Protein AF-A0A1D3L7M5-F1 (afdb_monomer_lite)

pLDDT: mean 85.19, std 10.5, range [43.12, 97.56]

Radius of gyration: 18.29 Å; chains: 1; bounding box: 44×34×54 Å

Sequence (235 aa):
MDNLCTIFETIDTELVVKPNNPEFDSDKFPTLNNYCPLVNNGTGEKCNNYEEIVISAFITLITLFKSDADEVGALEDNKLAEYGILWLCYKLNQNTENTIDNLNKFYNNHIKGIEKYINGLEGAETFNSCMNVINKKQDLMNMDIKETSKLYEALKFLCKLYTGCNGKNTNYPNCSKDAQDFVNEFKNLNGDCSITGNTSYSQILSNLFNDYDDFKNGCAKKCSKCSDIPTLIYI

InterPro domains:
  IPR006477 Variant antigen yir/bir/cir [PF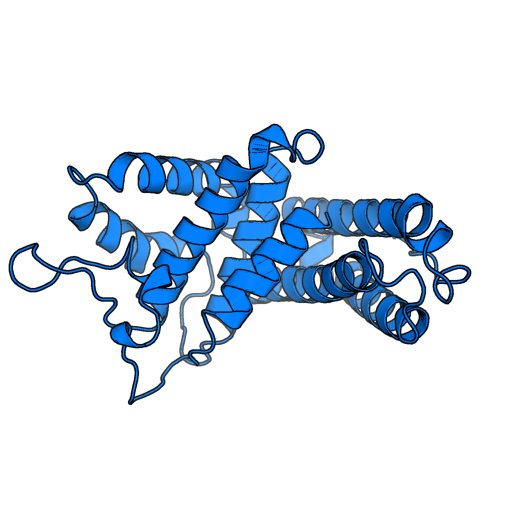06022] (5-233)
  IPR006477 Variant antigen yir/bir/cir [TIGR01590] (29-216)

Structure (mmCIF, N/CA/C/O backbone):
data_AF-A0A1D3L7M5-F1
#
_entry.id   AF-A0A1D3L7M5-F1
#
loop_
_atom_site.group_PDB
_atom_site.id
_atom_site.type_symbol
_atom_site.label_atom_id
_atom_site.label_alt_id
_atom_site.label_comp_id
_atom_site.label_asym_id
_atom_site.label_entity_id
_atom_site.label_seq_id
_atom_site.pdbx_PDB_ins_code
_atom_site.Cartn_x
_atom_site.Cartn_y
_atom_site.Cartn_z
_atom_site.occupancy
_atom_site.B_iso_or_equiv
_atom_site.auth_seq_id
_atom_site.auth_comp_id
_atom_site.auth_asym_id
_atom_site.auth_atom_id
_atom_site.pdbx_PDB_model_num
ATOM 1 N N . MET A 1 1 ? 12.782 5.362 -0.854 1.00 85.12 1 MET A N 1
ATOM 2 C CA . MET A 1 1 ? 11.986 4.217 -1.347 1.00 85.12 1 MET A CA 1
ATOM 3 C C . MET A 1 1 ? 12.311 2.927 -0.603 1.00 85.12 1 MET A C 1
ATOM 5 O O . MET A 1 1 ? 11.378 2.321 -0.107 1.00 85.12 1 MET A O 1
ATOM 9 N N . ASP A 1 2 ? 13.580 2.532 -0.441 1.00 82.75 2 ASP A N 1
ATOM 10 C CA . ASP A 1 2 ? 13.948 1.293 0.278 1.00 82.75 2 ASP A CA 1
ATOM 11 C C . ASP A 1 2 ? 13.347 1.170 1.694 1.00 82.75 2 ASP A C 1
ATOM 13 O O . ASP A 1 2 ? 12.664 0.184 1.987 1.00 82.75 2 ASP A O 1
ATOM 17 N N . ASN A 1 3 ? 13.542 2.179 2.554 1.00 85.25 3 ASN A N 1
ATOM 18 C CA . ASN A 1 3 ? 12.977 2.178 3.911 1.00 85.25 3 ASN A CA 1
ATOM 19 C C . ASN A 1 3 ? 11.443 2.129 3.887 1.00 85.25 3 ASN A C 1
ATOM 21 O O . ASN A 1 3 ? 10.838 1.280 4.534 1.00 85.25 3 ASN A O 1
ATOM 25 N N . LEU A 1 4 ? 10.816 2.972 3.058 1.00 89.69 4 LEU A N 1
ATOM 26 C CA . LEU A 1 4 ? 9.365 2.992 2.845 1.00 89.69 4 LEU A CA 1
ATOM 27 C C . LEU A 1 4 ? 8.815 1.594 2.505 1.00 89.69 4 LEU A C 1
ATOM 29 O O . LEU A 1 4 ? 7.848 1.134 3.108 1.00 89.69 4 LEU A O 1
ATOM 33 N N . CYS A 1 5 ? 9.437 0.910 1.548 1.00 92.38 5 CYS A N 1
ATOM 34 C CA . CYS A 1 5 ? 9.021 -0.423 1.125 1.00 92.38 5 CYS A CA 1
ATOM 35 C C . CYS A 1 5 ? 9.235 -1.475 2.217 1.00 92.38 5 CYS A C 1
ATOM 37 O O . CYS A 1 5 ? 8.387 -2.345 2.400 1.00 92.38 5 CYS A O 1
ATOM 39 N N . THR A 1 6 ? 10.307 -1.346 3.000 1.00 91.19 6 THR A N 1
ATOM 40 C CA . THR A 1 6 ? 10.565 -2.203 4.167 1.00 91.19 6 THR A CA 1
ATOM 41 C C . THR A 1 6 ? 9.491 -2.024 5.245 1.00 91.19 6 THR A C 1
ATOM 43 O O . THR A 1 6 ? 9.037 -3.002 5.842 1.00 91.19 6 THR A O 1
ATOM 46 N N . ILE A 1 7 ? 9.031 -0.790 5.474 1.00 92.62 7 ILE A N 1
ATOM 47 C CA . ILE A 1 7 ? 7.935 -0.496 6.405 1.00 92.62 7 ILE A CA 1
ATOM 48 C C . ILE A 1 7 ? 6.629 -1.154 5.928 1.00 92.62 7 ILE A C 1
ATOM 50 O O . ILE A 1 7 ? 5.955 -1.807 6.726 1.00 92.62 7 ILE A O 1
ATOM 54 N N . PHE A 1 8 ? 6.295 -1.054 4.635 1.00 94.69 8 PHE A N 1
ATOM 55 C CA . PHE A 1 8 ? 5.130 -1.752 4.077 1.00 94.69 8 PHE A CA 1
ATOM 56 C C . PHE A 1 8 ? 5.219 -3.274 4.253 1.00 94.69 8 PHE A C 1
ATOM 58 O O . PHE A 1 8 ? 4.260 -3.880 4.724 1.00 94.69 8 PHE A O 1
ATOM 65 N N . GLU A 1 9 ? 6.360 -3.889 3.922 1.00 92.88 9 GLU A N 1
ATOM 66 C CA . GLU A 1 9 ? 6.577 -5.335 4.096 1.00 92.88 9 GLU A CA 1
ATOM 67 C C . GLU A 1 9 ? 6.443 -5.766 5.564 1.00 92.88 9 GLU A C 1
ATOM 69 O O . GLU A 1 9 ? 5.869 -6.820 5.850 1.00 92.88 9 GLU A O 1
ATOM 74 N N . THR A 1 10 ? 6.926 -4.939 6.495 1.00 92.88 10 THR A N 1
ATOM 75 C CA . THR A 1 10 ? 6.825 -5.185 7.942 1.00 92.88 10 THR A CA 1
ATOM 76 C C . THR A 1 10 ? 5.365 -5.225 8.379 1.00 92.88 10 THR A C 1
ATOM 78 O O . THR A 1 10 ? 4.911 -6.235 8.917 1.00 92.88 10 THR A O 1
ATOM 81 N N . ILE A 1 11 ? 4.599 -4.174 8.071 1.00 94.38 11 ILE A N 1
ATOM 82 C CA . ILE A 1 11 ? 3.179 -4.102 8.434 1.00 94.38 11 ILE A CA 1
ATOM 83 C C . ILE A 1 11 ? 2.368 -5.207 7.744 1.00 94.38 11 ILE A C 1
ATOM 85 O O . ILE A 1 11 ? 1.492 -5.801 8.369 1.00 94.38 11 ILE A O 1
ATOM 89 N N . ASP A 1 12 ? 2.658 -5.536 6.484 1.00 93.69 12 ASP A N 1
ATOM 90 C CA . ASP A 1 12 ? 1.974 -6.621 5.769 1.00 93.69 12 ASP A CA 1
ATOM 91 C C . ASP A 1 12 ? 2.264 -8.007 6.362 1.00 93.69 12 ASP A C 1
ATOM 93 O O . ASP A 1 12 ? 1.386 -8.872 6.343 1.00 93.69 12 ASP A O 1
ATOM 97 N N . THR A 1 13 ? 3.469 -8.217 6.898 1.00 91.94 13 THR A N 1
ATOM 98 C CA . THR A 1 13 ? 3.859 -9.468 7.569 1.00 91.94 13 THR A CA 1
ATOM 99 C C . THR A 1 13 ? 3.214 -9.601 8.945 1.00 91.94 13 THR A C 1
ATOM 101 O O . THR A 1 13 ? 2.916 -10.713 9.377 1.00 91.94 13 THR A O 1
ATOM 104 N N . GLU A 1 14 ? 2.966 -8.486 9.631 1.00 92.00 14 GLU A N 1
ATOM 105 C CA . GLU A 1 14 ? 2.212 -8.481 10.884 1.00 92.00 14 GLU A CA 1
ATOM 106 C C . GLU A 1 14 ? 0.709 -8.668 10.624 1.00 92.00 14 GLU A C 1
ATOM 108 O O . GLU A 1 14 ? 0.070 -9.529 11.228 1.00 92.00 14 GLU A O 1
ATOM 113 N N . LEU A 1 15 ? 0.135 -7.934 9.667 1.00 92.06 15 LEU A N 1
ATOM 114 C CA . LEU A 1 15 ? -1.291 -7.964 9.337 1.00 92.06 15 LEU A CA 1
ATOM 115 C C . LEU A 1 15 ? -1.635 -9.073 8.323 1.00 92.06 15 LEU A C 1
ATOM 117 O O . LEU A 1 15 ? -2.080 -8.804 7.202 1.00 92.06 15 LEU A O 1
ATOM 121 N N . VAL A 1 16 ? -1.481 -10.337 8.729 1.00 89.06 16 VAL A N 1
ATOM 122 C CA . VAL A 1 16 ? -1.834 -11.521 7.905 1.00 89.06 16 VAL A CA 1
ATOM 123 C C . VAL A 1 16 ? -3.315 -11.907 7.964 1.00 89.06 16 VAL A C 1
ATOM 125 O O . VAL A 1 16 ? -3.750 -12.870 7.325 1.00 89.06 16 VAL A O 1
ATOM 128 N N . VAL A 1 17 ? -4.104 -11.180 8.754 1.00 86.50 17 VAL A N 1
ATOM 129 C CA . VAL A 1 17 ? -5.539 -11.415 8.904 1.00 86.50 17 VAL A CA 1
ATOM 130 C C . VAL A 1 17 ? -6.277 -11.192 7.587 1.00 86.50 17 VAL A C 1
ATOM 132 O O . VAL A 1 17 ? -6.061 -10.208 6.883 1.00 86.50 17 VAL A O 1
ATOM 135 N N . LYS A 1 18 ? -7.179 -12.119 7.260 1.00 85.75 18 LYS A N 1
ATOM 136 C CA . LYS A 1 18 ? -8.081 -11.977 6.118 1.00 85.75 18 LYS A CA 1
ATOM 137 C C . LYS A 1 18 ? -9.382 -11.291 6.547 1.00 85.75 18 LYS A C 1
ATOM 139 O O . LYS A 1 18 ? -9.836 -11.529 7.670 1.00 85.75 18 LYS A O 1
ATOM 144 N N . PRO A 1 19 ? -10.006 -10.505 5.659 1.00 85.19 19 PRO A N 1
ATOM 145 C CA . PRO A 1 19 ? -11.364 -10.018 5.863 1.00 85.19 19 PRO A CA 1
ATOM 146 C C . PRO A 1 19 ? -12.358 -11.149 6.132 1.00 85.19 19 PRO A C 1
ATOM 148 O O . PRO A 1 19 ? -12.150 -12.279 5.686 1.00 85.19 19 PRO A O 1
ATOM 151 N N . ASN A 1 20 ? -13.438 -10.829 6.849 1.00 80.94 20 ASN A N 1
ATOM 152 C CA . ASN A 1 20 ? -14.547 -11.739 7.175 1.00 80.94 20 ASN A CA 1
ATOM 153 C C . ASN A 1 20 ? -14.102 -13.061 7.819 1.00 80.94 20 ASN A C 1
ATOM 155 O O . ASN A 1 20 ? -14.785 -14.078 7.716 1.00 80.94 20 ASN A O 1
ATOM 159 N N . ASN A 1 21 ? -12.944 -13.063 8.487 1.00 84.69 21 ASN A N 1
ATOM 160 C CA . ASN A 1 21 ? -12.481 -14.219 9.233 1.00 84.69 21 ASN A CA 1
ATOM 161 C C . ASN A 1 21 ? -13.371 -14.406 10.478 1.00 84.69 21 ASN A C 1
ATOM 163 O O . ASN A 1 21 ? -13.321 -13.561 11.372 1.00 84.69 21 ASN A O 1
ATOM 167 N N . PRO A 1 22 ? -14.149 -15.501 10.586 1.00 82.31 22 PRO A N 1
ATOM 168 C CA . PRO A 1 22 ? -15.003 -15.740 11.750 1.00 82.31 22 PRO A CA 1
ATOM 169 C C . PRO A 1 22 ? -14.198 -15.963 13.041 1.00 82.31 22 PRO A C 1
ATOM 171 O O . PRO A 1 22 ? -14.736 -15.815 14.132 1.00 82.31 22 PRO A O 1
ATOM 174 N N . GLU A 1 23 ? -12.909 -16.291 12.922 1.00 87.00 23 GLU A N 1
ATOM 175 C CA . GLU A 1 23 ? -11.964 -16.455 14.032 1.00 87.00 23 GLU A CA 1
ATOM 176 C C . GLU A 1 23 ? -11.073 -15.216 14.223 1.00 87.00 23 GLU A C 1
ATOM 178 O O . GLU A 1 23 ? -9.917 -15.321 14.665 1.00 87.00 23 GLU A O 1
ATOM 183 N N . PHE A 1 24 ? -11.579 -14.043 13.822 1.00 89.12 24 PHE A N 1
ATOM 184 C CA . PHE A 1 24 ? -10.900 -12.776 14.035 1.00 89.12 24 PHE A CA 1
ATOM 185 C C . PHE A 1 24 ? -10.625 -12.559 15.524 1.00 89.12 24 PHE A C 1
ATOM 187 O O . PHE A 1 24 ? -11.524 -12.610 16.359 1.00 89.12 24 PHE A O 1
ATOM 194 N N . ASP A 1 25 ? -9.359 -12.309 15.837 1.00 89.38 25 ASP A N 1
ATOM 195 C CA . ASP A 1 25 ? -8.909 -12.014 17.186 1.00 89.38 25 ASP A CA 1
ATOM 196 C C . ASP A 1 25 ? -7.688 -11.105 17.104 1.00 89.38 25 ASP A C 1
ATOM 198 O O . ASP A 1 25 ? -6.622 -11.530 16.647 1.00 89.38 25 ASP A O 1
ATOM 202 N N . SER A 1 26 ? -7.851 -9.845 17.507 1.00 90.12 26 SER A N 1
ATOM 203 C CA . SER A 1 26 ? -6.770 -8.865 17.429 1.00 90.12 26 SER A CA 1
ATOM 204 C C . SER A 1 26 ? -5.644 -9.146 18.428 1.00 90.12 26 SER A C 1
ATOM 206 O O . SER A 1 26 ? -4.539 -8.647 18.248 1.00 90.12 26 SER A O 1
ATOM 208 N N . ASP A 1 27 ? -5.855 -9.997 19.438 1.00 88.69 27 ASP A N 1
ATOM 209 C CA . ASP A 1 27 ? -4.803 -10.399 20.387 1.00 88.69 27 ASP A CA 1
ATOM 210 C C . ASP A 1 27 ? -3.677 -11.194 19.697 1.00 88.69 27 ASP A C 1
ATOM 212 O O . ASP A 1 27 ? -2.558 -11.275 20.205 1.00 88.69 27 ASP A O 1
ATOM 216 N N . LYS A 1 28 ? -3.940 -11.729 18.495 1.00 88.69 28 LYS A N 1
ATOM 217 C CA . LYS A 1 28 ? -2.929 -12.342 17.618 1.00 88.69 28 LYS A CA 1
ATOM 218 C C . LYS A 1 28 ? -1.995 -11.311 16.964 1.00 88.69 28 LYS A C 1
ATOM 220 O O . LYS A 1 28 ? -0.984 -11.708 16.391 1.00 88.69 28 LYS A O 1
ATOM 225 N N . PHE A 1 29 ? -2.315 -10.017 17.058 1.00 89.75 29 PHE A N 1
ATOM 226 C CA . PHE A 1 29 ? -1.605 -8.897 16.429 1.00 89.75 29 PHE A CA 1
ATOM 227 C C . PHE A 1 29 ? -1.309 -7.775 17.443 1.00 89.75 29 PHE A C 1
ATOM 229 O O . PHE A 1 29 ? -1.714 -6.632 17.237 1.00 89.75 29 PHE A O 1
ATOM 236 N N . PRO A 1 30 ? -0.613 -8.062 18.559 1.00 88.06 30 PRO A N 1
ATOM 237 C CA . PRO A 1 30 ? -0.489 -7.122 19.674 1.00 88.06 30 PRO A CA 1
ATOM 238 C C . PRO A 1 30 ? 0.191 -5.798 19.290 1.00 88.06 30 PRO A C 1
ATOM 240 O O . PRO A 1 30 ? -0.186 -4.753 19.807 1.00 88.06 30 PRO A O 1
ATOM 243 N N . THR A 1 31 ? 1.141 -5.814 18.349 1.00 87.12 31 THR A N 1
ATOM 244 C CA . THR A 1 31 ? 1.828 -4.612 17.832 1.00 87.12 31 THR A CA 1
ATOM 245 C C . THR A 1 31 ? 0.904 -3.673 17.059 1.00 87.12 31 THR A C 1
ATOM 247 O O . THR A 1 31 ? 1.156 -2.472 16.980 1.00 87.12 31 THR A O 1
ATOM 250 N N . LEU A 1 32 ? -0.186 -4.212 16.514 1.00 90.81 32 LEU A N 1
ATOM 251 C CA . LEU A 1 32 ? -1.186 -3.477 15.756 1.00 90.81 32 LEU A CA 1
ATOM 252 C C . LEU A 1 32 ? -2.401 -3.117 16.615 1.00 90.81 32 LEU A C 1
ATOM 254 O O . LEU A 1 32 ? -3.352 -2.566 16.075 1.00 90.81 32 LEU A O 1
ATOM 258 N N . ASN A 1 33 ? -2.387 -3.374 17.930 1.00 89.06 33 ASN A N 1
ATOM 259 C CA . ASN A 1 33 ? -3.510 -3.030 18.805 1.00 89.06 33 ASN A CA 1
ATOM 260 C C . ASN A 1 33 ? -3.453 -1.608 19.382 1.00 89.06 33 ASN A C 1
ATOM 262 O O . ASN A 1 33 ? -4.481 -1.129 19.845 1.00 89.06 33 ASN A O 1
ATOM 266 N N . ASN A 1 34 ? -2.315 -0.915 19.266 1.00 83.62 34 ASN A N 1
ATOM 267 C CA . ASN A 1 34 ? -2.048 0.395 19.890 1.00 83.62 34 ASN A CA 1
ATOM 268 C C . ASN A 1 34 ? -3.049 1.517 19.547 1.00 83.62 34 ASN A C 1
ATOM 270 O O . ASN A 1 34 ? -3.063 2.565 20.189 1.00 83.62 34 ASN A O 1
ATOM 274 N N . TYR A 1 35 ? -3.839 1.351 18.486 1.00 84.56 35 TYR A N 1
ATOM 275 C CA . TYR A 1 35 ? -4.858 2.314 18.069 1.00 84.56 35 TYR A CA 1
ATOM 276 C C . TYR A 1 35 ? -6.234 1.659 17.882 1.00 84.56 35 TYR A C 1
ATOM 278 O O . TYR A 1 35 ? -7.106 2.206 17.200 1.00 84.56 35 TYR A O 1
ATOM 286 N N . CYS A 1 36 ? -6.441 0.485 18.482 1.00 87.31 36 CYS A N 1
ATOM 287 C CA . CYS A 1 36 ? -7.744 -0.158 18.566 1.00 87.31 36 CYS A CA 1
ATOM 288 C C . CYS A 1 36 ? -8.639 0.512 19.625 1.00 87.31 36 CYS A C 1
ATOM 290 O O . CYS A 1 36 ? -8.146 1.181 20.535 1.00 87.31 36 CYS A O 1
ATOM 292 N N . PRO A 1 37 ? -9.967 0.304 19.566 1.00 81.19 37 PRO A N 1
ATOM 293 C CA . PRO A 1 37 ? -10.865 0.739 20.628 1.00 81.19 37 PRO A CA 1
ATOM 294 C C . PRO A 1 37 ? -10.489 0.171 22.004 1.00 81.19 37 PRO A C 1
ATOM 296 O O . PRO A 1 37 ? -10.044 -0.973 22.138 1.00 81.19 37 PRO A O 1
ATOM 299 N N . LEU A 1 38 ? -10.736 0.968 23.047 1.00 76.38 38 LEU A N 1
ATOM 300 C CA . LEU A 1 38 ? -10.565 0.530 24.428 1.00 76.38 38 LEU A CA 1
ATOM 301 C C . LEU A 1 38 ? -11.637 -0.493 24.826 1.00 76.38 38 LEU A C 1
ATOM 303 O O . LEU A 1 38 ? -12.835 -0.276 24.634 1.00 76.38 38 LEU A O 1
ATOM 307 N N . VAL A 1 39 ? -11.206 -1.562 25.488 1.00 71.94 39 VAL A N 1
ATOM 308 C CA . VAL A 1 39 ? -12.056 -2.573 26.126 1.00 71.94 39 VAL A CA 1
ATOM 309 C C . VAL A 1 39 ? -11.906 -2.544 27.652 1.00 71.94 39 VAL A C 1
ATOM 311 O O . VAL A 1 39 ? -11.013 -1.900 28.207 1.00 71.94 39 VAL A O 1
ATOM 314 N N . ASN A 1 40 ? -12.813 -3.231 28.358 1.00 62.38 40 ASN A N 1
ATOM 315 C CA . ASN A 1 40 ? -12.754 -3.446 29.813 1.00 62.38 40 ASN A CA 1
ATOM 316 C C . ASN A 1 40 ? -12.574 -2.157 30.639 1.00 62.38 40 ASN A C 1
ATOM 318 O O . ASN A 1 40 ? -11.652 -2.050 31.449 1.00 62.38 40 ASN A O 1
ATOM 322 N N . ASN A 1 41 ? -13.449 -1.166 30.436 1.00 63.94 41 ASN A N 1
ATOM 323 C CA . ASN A 1 41 ? -13.408 0.125 31.142 1.00 63.94 41 ASN A CA 1
ATOM 324 C C . ASN A 1 41 ? -12.057 0.868 31.019 1.00 63.94 41 ASN A C 1
ATOM 326 O O . ASN A 1 41 ? -11.663 1.576 31.943 1.00 63.94 41 ASN A O 1
ATOM 330 N N . GLY A 1 42 ? -11.357 0.714 29.887 1.00 64.25 42 GLY A N 1
ATOM 331 C CA . GLY A 1 42 ? -10.145 1.476 29.564 1.00 64.25 42 GLY A CA 1
ATOM 332 C C . GLY A 1 42 ? -8.828 0.820 29.973 1.00 64.25 42 GLY A C 1
ATOM 333 O O . GLY A 1 42 ? -7.834 1.518 30.126 1.00 64.25 42 GLY A O 1
ATOM 334 N N . THR A 1 43 ? -8.812 -0.501 30.176 1.00 63.28 43 THR A N 1
ATOM 335 C CA . THR A 1 43 ? -7.617 -1.238 30.638 1.00 63.28 43 THR A CA 1
ATOM 336 C C . THR A 1 43 ? -6.951 -2.103 29.566 1.00 63.28 43 THR A C 1
ATOM 338 O O . THR A 1 43 ? -5.928 -2.724 29.840 1.00 63.28 43 THR A O 1
ATOM 341 N N . GLY A 1 44 ? -7.491 -2.137 28.346 1.00 72.19 44 GLY A N 1
ATOM 342 C CA . GLY A 1 44 ? -6.856 -2.799 27.206 1.00 72.19 44 GLY A CA 1
ATOM 343 C C . GLY A 1 44 ? -7.362 -2.256 25.876 1.00 72.19 44 GLY A C 1
ATOM 344 O O . GLY A 1 44 ? -8.424 -1.639 25.828 1.00 72.19 44 GLY A O 1
ATOM 345 N N . GLU A 1 45 ? -6.614 -2.510 24.809 1.00 82.75 45 GLU A N 1
ATOM 346 C CA . GLU A 1 45 ? -6.944 -2.112 23.438 1.00 82.75 45 GLU A CA 1
ATOM 347 C C . GLU A 1 45 ? -7.217 -3.369 22.615 1.00 82.75 45 GLU A C 1
ATOM 349 O O . GLU A 1 45 ? -6.397 -4.291 22.584 1.00 82.75 45 GLU A O 1
ATOM 354 N N . LYS A 1 46 ? -8.391 -3.437 21.981 1.00 88.81 46 LYS A N 1
ATOM 355 C CA . LYS A 1 46 ? -8.784 -4.601 21.183 1.00 88.81 46 LYS A CA 1
ATOM 356 C C . LYS A 1 46 ? -9.627 -4.177 19.991 1.00 88.81 46 LYS A C 1
ATOM 358 O O . LYS A 1 46 ? -10.645 -3.505 20.147 1.00 88.81 46 LYS A O 1
ATOM 363 N N . CYS A 1 47 ? -9.203 -4.580 18.800 1.00 89.12 47 CYS A N 1
ATOM 364 C CA . CYS A 1 47 ? -9.988 -4.395 17.591 1.00 89.12 47 CYS A CA 1
ATOM 365 C C . CYS A 1 47 ? -11.042 -5.502 17.518 1.00 89.12 47 CYS A C 1
ATOM 367 O O . CYS A 1 47 ? -10.763 -6.661 17.829 1.00 89.12 47 CYS A O 1
ATOM 369 N N . ASN A 1 48 ? -12.254 -5.145 17.104 1.00 87.06 48 ASN A N 1
ATOM 370 C CA . ASN A 1 48 ? -13.418 -6.034 17.082 1.00 87.06 48 ASN A CA 1
ATOM 371 C C . ASN A 1 48 ? -13.690 -6.624 15.695 1.00 87.06 48 ASN A C 1
ATOM 373 O O . ASN A 1 48 ? -14.393 -7.624 15.574 1.00 87.06 48 ASN A O 1
ATOM 377 N N . ASN A 1 49 ? -13.151 -6.000 14.650 1.00 87.31 49 ASN A N 1
ATOM 378 C CA . ASN A 1 49 ? -13.333 -6.404 13.261 1.00 87.31 49 ASN A CA 1
ATOM 379 C C . ASN A 1 49 ? -12.093 -6.074 12.415 1.00 87.31 49 ASN A C 1
ATOM 381 O O . ASN A 1 49 ? -11.123 -5.470 12.887 1.00 87.31 49 ASN A O 1
ATOM 385 N N . TYR A 1 50 ? -12.144 -6.499 11.152 1.00 90.00 50 TYR A N 1
ATOM 386 C CA . TYR A 1 50 ? -11.081 -6.298 10.174 1.00 90.00 50 TYR A CA 1
ATOM 387 C C . TYR A 1 50 ? -10.808 -4.808 9.913 1.00 90.00 50 TYR A C 1
ATOM 389 O O . TYR A 1 50 ? -9.656 -4.388 9.844 1.00 90.00 50 TYR A O 1
ATOM 397 N N . GLU A 1 51 ? -11.853 -3.992 9.808 1.00 88.56 51 GLU A N 1
ATOM 398 C CA . GLU A 1 51 ? -11.745 -2.564 9.513 1.00 88.56 51 GLU A CA 1
ATOM 399 C C . GLU A 1 51 ? -11.012 -1.808 10.628 1.00 88.56 51 GLU A C 1
ATOM 401 O O . GLU A 1 51 ? -10.150 -0.976 10.347 1.00 88.56 51 GLU A O 1
ATOM 406 N N . GLU A 1 52 ? -11.304 -2.126 11.890 1.00 88.75 52 GLU A N 1
ATOM 407 C CA . GLU A 1 52 ? -10.639 -1.535 13.052 1.00 88.75 52 GLU A CA 1
ATOM 408 C C . GLU A 1 52 ? -9.146 -1.876 13.082 1.00 88.75 52 GLU A C 1
ATOM 410 O O . GLU A 1 52 ? -8.326 -0.973 13.260 1.00 88.75 52 GLU A O 1
ATOM 415 N N . ILE A 1 53 ? -8.766 -3.140 12.846 1.00 91.44 53 ILE A N 1
ATOM 416 C CA . ILE A 1 53 ? -7.343 -3.522 12.852 1.00 91.44 53 ILE A CA 1
ATOM 417 C C . ILE A 1 53 ? -6.592 -2.945 11.649 1.00 91.44 53 ILE A C 1
ATOM 419 O O . ILE A 1 53 ? -5.430 -2.569 11.780 1.00 91.44 53 ILE A O 1
ATOM 423 N N . VAL A 1 54 ? -7.253 -2.796 10.496 1.00 92.44 54 VAL A N 1
ATOM 424 C CA . VAL A 1 54 ? -6.683 -2.118 9.323 1.00 92.44 54 VAL A CA 1
ATOM 425 C C . VAL A 1 54 ? -6.435 -0.639 9.613 1.00 92.44 54 VAL A C 1
ATOM 427 O O . VAL A 1 54 ? -5.380 -0.128 9.243 1.00 92.44 54 VAL A O 1
ATOM 430 N N . ILE A 1 55 ? -7.353 0.054 10.297 1.00 89.50 55 ILE A N 1
ATOM 431 C CA . ILE A 1 55 ? -7.140 1.456 10.695 1.00 89.50 55 ILE A CA 1
ATOM 432 C C . ILE A 1 55 ? -6.007 1.560 11.705 1.00 89.50 55 ILE A C 1
ATOM 434 O O . ILE A 1 55 ? -5.154 2.435 11.568 1.00 89.50 55 ILE A O 1
ATOM 438 N N . SER A 1 56 ? -5.980 0.673 12.696 1.00 89.75 56 SER A N 1
ATOM 439 C CA . SER A 1 56 ? -4.917 0.684 13.690 1.00 89.75 56 SER A CA 1
ATOM 440 C C . SER A 1 56 ? -3.550 0.471 13.033 1.00 89.75 56 SER A C 1
ATOM 442 O O . SER A 1 56 ? -2.633 1.271 13.217 1.00 89.75 56 SER A O 1
ATOM 444 N N . ALA A 1 57 ? -3.451 -0.508 12.131 1.00 93.38 57 ALA A N 1
ATOM 445 C CA . ALA A 1 57 ? -2.261 -0.744 11.323 1.00 93.38 57 ALA A CA 1
ATOM 446 C C . ALA A 1 57 ? -1.909 0.437 10.400 1.00 93.38 57 ALA A C 1
ATOM 448 O O . ALA A 1 57 ? -0.732 0.757 10.248 1.00 93.38 57 ALA A O 1
ATOM 449 N N . PHE A 1 58 ? -2.899 1.131 9.828 1.00 91.94 58 PHE A N 1
ATOM 450 C CA . PHE A 1 58 ? -2.678 2.352 9.049 1.00 91.94 58 PHE A CA 1
ATOM 451 C C . PHE A 1 58 ? -2.067 3.475 9.901 1.00 91.94 58 PHE A C 1
ATOM 453 O O . PHE A 1 58 ? -1.140 4.156 9.464 1.00 91.94 58 PHE A O 1
ATOM 460 N N . ILE A 1 59 ? -2.550 3.676 11.129 1.00 89.06 59 ILE A N 1
ATOM 461 C CA . ILE A 1 59 ? -1.996 4.688 12.038 1.00 89.06 59 ILE A CA 1
ATOM 462 C C . ILE A 1 59 ? -0.563 4.313 12.429 1.00 89.06 59 ILE A C 1
ATOM 464 O O . ILE A 1 59 ? 0.319 5.176 12.387 1.00 89.06 59 ILE A O 1
ATOM 468 N N . THR A 1 60 ? -0.301 3.036 12.717 1.00 91.19 60 THR A N 1
ATOM 469 C CA . THR A 1 60 ? 1.058 2.527 12.952 1.00 91.19 60 THR A CA 1
ATOM 470 C C . THR A 1 60 ? 1.965 2.789 11.748 1.00 91.19 60 THR A C 1
ATOM 472 O O . THR A 1 60 ? 3.051 3.337 11.916 1.00 91.19 60 THR A O 1
ATOM 475 N N . LEU A 1 61 ? 1.502 2.504 10.528 1.00 91.88 61 LEU A N 1
ATOM 476 C CA . LEU A 1 61 ? 2.234 2.759 9.285 1.00 91.88 61 LEU A CA 1
ATOM 477 C C . LEU A 1 61 ? 2.644 4.237 9.147 1.00 91.88 61 LEU A C 1
ATOM 479 O O . LEU A 1 61 ? 3.815 4.541 8.926 1.00 91.88 61 LEU A O 1
ATOM 483 N N . ILE A 1 62 ? 1.699 5.167 9.321 1.00 87.38 62 ILE A N 1
ATOM 484 C CA . ILE A 1 62 ? 1.979 6.611 9.237 1.00 87.38 62 ILE A CA 1
ATOM 485 C C . ILE A 1 62 ? 2.922 7.073 10.356 1.00 87.38 62 ILE A C 1
ATOM 487 O O . ILE A 1 62 ? 3.719 7.991 10.156 1.00 87.38 62 ILE A O 1
ATOM 491 N N . THR A 1 63 ? 2.847 6.446 11.529 1.00 86.00 63 THR A N 1
ATOM 492 C CA . THR A 1 63 ? 3.759 6.722 12.646 1.00 86.00 63 THR A CA 1
ATOM 493 C C . THR A 1 63 ? 5.180 6.308 12.294 1.00 86.00 63 THR A C 1
ATOM 495 O O . THR A 1 63 ? 6.094 7.111 12.454 1.00 86.00 63 THR A O 1
ATOM 498 N N . LEU A 1 64 ? 5.358 5.116 11.718 1.00 87.94 64 LEU A N 1
ATOM 499 C CA . LEU A 1 64 ? 6.659 4.642 11.247 1.00 87.94 64 LEU A CA 1
ATOM 500 C C . LEU A 1 64 ? 7.245 5.569 10.176 1.00 87.94 64 LEU A C 1
ATOM 502 O O . LEU A 1 64 ? 8.415 5.924 10.271 1.00 87.94 64 LEU A O 1
ATOM 506 N N . PHE A 1 65 ? 6.435 6.048 9.223 1.00 84.94 65 PHE A N 1
ATOM 507 C CA . PHE A 1 65 ? 6.893 7.028 8.225 1.00 84.94 65 PHE A CA 1
ATOM 508 C C . PHE A 1 65 ? 7.415 8.325 8.852 1.00 84.94 65 PHE A C 1
ATOM 510 O O . PHE A 1 65 ? 8.367 8.907 8.342 1.00 84.94 65 PHE A O 1
ATOM 517 N N . LYS A 1 66 ? 6.803 8.783 9.949 1.00 78.19 66 LYS A N 1
ATOM 518 C CA . LYS A 1 66 ? 7.213 10.006 10.655 1.00 78.19 66 LYS A CA 1
ATOM 519 C C . LYS A 1 66 ? 8.420 9.791 11.553 1.00 78.19 66 LYS A C 1
ATOM 521 O O . LYS A 1 66 ? 9.263 10.673 11.639 1.00 78.19 66 LYS A O 1
ATOM 526 N N . SER A 1 67 ? 8.509 8.649 12.227 1.00 76.94 67 SER A N 1
ATOM 527 C CA . SER A 1 67 ? 9.679 8.302 13.039 1.00 76.94 67 SER A CA 1
ATOM 528 C C . SER A 1 67 ? 10.927 8.098 12.184 1.00 76.94 67 SER A C 1
ATOM 530 O O . SER A 1 67 ? 12.028 8.362 12.651 1.00 76.94 67 SE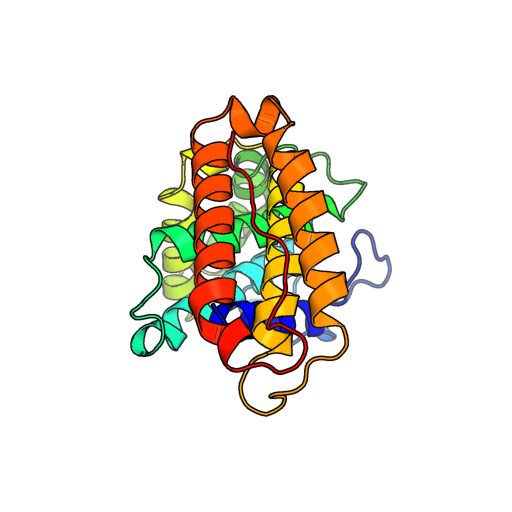R A O 1
ATOM 532 N N . ASP A 1 68 ? 10.750 7.682 10.932 1.00 70.38 68 ASP A N 1
ATOM 533 C CA . ASP A 1 68 ? 11.822 7.556 9.946 1.00 70.38 68 ASP A CA 1
ATOM 534 C C . ASP A 1 68 ? 12.132 8.896 9.237 1.00 70.38 68 ASP A C 1
ATOM 536 O O . ASP A 1 68 ? 13.034 8.968 8.411 1.00 70.38 68 ASP A O 1
ATOM 540 N N . ALA A 1 69 ? 11.430 9.996 9.558 1.00 61.16 69 ALA A N 1
ATOM 541 C CA . ALA A 1 69 ? 11.546 11.279 8.850 1.00 61.16 69 ALA A CA 1
ATOM 542 C C . ALA A 1 69 ? 12.939 11.937 8.906 1.00 61.16 69 ALA A C 1
ATOM 544 O O . ALA A 1 69 ? 13.252 12.748 8.034 1.00 61.16 69 ALA A O 1
ATOM 545 N N . ASP A 1 70 ? 13.795 11.544 9.855 1.00 52.53 70 ASP A N 1
ATOM 546 C CA . ASP A 1 70 ? 15.202 11.967 9.897 1.00 52.53 70 ASP A CA 1
ATOM 547 C C . ASP A 1 70 ? 16.070 11.277 8.806 1.00 52.53 70 ASP A C 1
ATOM 549 O O . ASP A 1 70 ? 17.088 11.837 8.395 1.00 52.53 70 ASP A O 1
ATOM 553 N N . GLU A 1 71 ? 15.655 10.116 8.266 1.00 49.72 71 GLU A N 1
ATOM 554 C CA . GLU A 1 71 ? 16.238 9.435 7.084 1.00 49.72 71 GLU A CA 1
ATOM 555 C C . GLU A 1 71 ? 15.381 9.596 5.806 1.00 49.72 71 GLU A C 1
ATOM 557 O O . GLU A 1 71 ? 15.908 9.574 4.689 1.00 49.72 71 GLU A O 1
ATOM 562 N N . VAL A 1 72 ? 14.071 9.850 5.935 1.00 46.75 72 VAL A N 1
ATOM 563 C CA . VAL A 1 72 ? 13.114 10.108 4.836 1.00 46.75 72 VAL A CA 1
ATOM 564 C C . VAL A 1 72 ? 13.217 11.553 4.309 1.00 46.75 72 VAL A C 1
ATOM 566 O O . VAL A 1 72 ? 12.321 12.060 3.641 1.00 46.75 72 VAL A O 1
ATOM 569 N N . GLY A 1 73 ? 14.368 12.208 4.480 1.00 43.12 73 GLY A N 1
ATOM 570 C CA . GLY A 1 73 ? 14.691 13.528 3.916 1.00 43.12 73 GLY A CA 1
ATOM 571 C C . GLY A 1 73 ? 14.688 13.624 2.376 1.00 43.12 73 GLY A C 1
ATOM 572 O O . GLY A 1 73 ? 15.196 14.600 1.830 1.00 43.12 73 GLY A O 1
ATOM 573 N N . ALA A 1 74 ? 14.139 12.632 1.665 1.00 44.78 74 ALA A N 1
ATOM 574 C CA . ALA A 1 74 ? 14.050 12.558 0.205 1.00 44.78 74 ALA A CA 1
ATOM 575 C C . ALA A 1 74 ? 12.624 12.336 -0.351 1.00 44.78 74 ALA A C 1
ATOM 577 O O . ALA A 1 74 ? 12.431 12.477 -1.556 1.00 44.78 74 ALA A O 1
ATOM 578 N N . LEU A 1 75 ? 11.622 11.995 0.473 1.00 54.38 75 LEU A N 1
ATOM 579 C CA . LEU A 1 75 ? 10.222 11.865 0.039 1.00 54.38 75 LEU A CA 1
ATOM 580 C C . LEU A 1 75 ? 9.395 12.971 0.692 1.00 54.38 75 LEU A C 1
ATOM 582 O O . LEU A 1 75 ? 9.334 13.053 1.912 1.00 54.38 75 LEU A O 1
ATOM 586 N N . GLU A 1 76 ? 8.750 13.816 -0.114 1.00 62.81 76 GLU A N 1
ATOM 587 C CA . GLU A 1 76 ? 7.849 14.845 0.410 1.00 62.81 76 GLU A CA 1
ATOM 588 C C . GLU A 1 76 ? 6.729 14.199 1.245 1.00 62.81 76 GLU A C 1
ATOM 590 O O . GLU A 1 76 ? 6.157 13.188 0.824 1.00 62.81 76 GLU A O 1
ATOM 595 N N . ASP A 1 77 ? 6.349 14.813 2.375 1.00 67.19 77 ASP A N 1
ATOM 596 C CA . ASP A 1 77 ? 5.223 14.394 3.239 1.00 67.19 77 ASP A CA 1
ATOM 597 C C . ASP A 1 77 ? 3.967 14.014 2.433 1.00 67.19 77 ASP A C 1
ATOM 599 O O . ASP A 1 77 ? 3.213 13.101 2.774 1.00 67.19 77 ASP A O 1
ATOM 603 N N . ASN A 1 78 ? 3.762 14.713 1.316 1.00 74.81 78 ASN A N 1
ATOM 604 C CA . ASN A 1 78 ? 2.673 14.507 0.375 1.00 74.81 78 ASN A CA 1
ATOM 605 C C . ASN A 1 78 ? 2.687 13.133 -0.306 1.00 74.81 78 ASN A C 1
ATOM 607 O O . ASN A 1 78 ? 1.617 12.574 -0.540 1.00 74.81 78 ASN A O 1
ATOM 611 N N . LYS A 1 79 ? 3.857 12.590 -0.629 1.00 83.75 79 LYS A N 1
ATOM 612 C CA . LYS A 1 79 ? 3.998 11.307 -1.324 1.00 83.75 79 LYS A CA 1
ATOM 613 C C . LYS A 1 79 ? 3.897 10.123 -0.363 1.00 83.75 79 LYS A C 1
ATOM 615 O O . LYS A 1 79 ? 3.274 9.118 -0.690 1.00 83.75 79 LYS A O 1
ATOM 620 N N . LEU A 1 80 ? 4.410 10.272 0.861 1.00 85.12 80 LEU A N 1
ATOM 621 C CA . LEU A 1 80 ? 4.190 9.296 1.940 1.00 85.12 80 LEU A CA 1
ATOM 622 C C . LEU A 1 80 ? 2.700 9.161 2.266 1.00 85.12 80 LEU A C 1
ATOM 624 O O . LEU A 1 80 ? 2.191 8.051 2.419 1.00 85.12 80 LEU A O 1
ATOM 628 N N . ALA A 1 81 ? 1.997 10.295 2.318 1.00 86.25 81 ALA A N 1
ATOM 629 C CA . ALA A 1 81 ? 0.552 10.336 2.487 1.00 86.25 81 ALA A CA 1
ATOM 630 C C . ALA A 1 81 ? -0.177 9.561 1.383 1.00 86.25 81 ALA A C 1
ATOM 632 O O . ALA A 1 81 ? -1.015 8.714 1.681 1.00 86.25 81 ALA A O 1
ATOM 633 N N . GLU A 1 82 ? 0.160 9.833 0.118 1.00 91.12 82 GLU A N 1
ATOM 634 C CA . GLU A 1 82 ? -0.404 9.136 -1.042 1.00 91.12 82 GLU A CA 1
ATOM 635 C C . GLU A 1 82 ? -0.207 7.627 -0.928 1.00 91.12 82 GLU A C 1
ATOM 637 O O . GLU A 1 82 ? -1.181 6.881 -0.953 1.00 91.12 82 GLU A O 1
ATOM 642 N N . TYR A 1 83 ? 1.026 7.169 -0.721 1.00 93.19 83 TYR A N 1
ATOM 643 C CA . TYR A 1 83 ? 1.340 5.744 -0.656 1.00 93.19 83 TYR A CA 1
ATOM 644 C C . TYR A 1 83 ? 0.726 5.036 0.555 1.00 93.19 83 TYR A C 1
ATOM 646 O O . TYR A 1 83 ? 0.271 3.898 0.427 1.00 93.19 83 TYR A O 1
ATOM 654 N N . GLY A 1 84 ? 0.632 5.705 1.706 1.00 92.62 84 GLY A N 1
ATOM 655 C CA . GLY A 1 84 ? -0.128 5.189 2.843 1.00 92.62 84 GLY A CA 1
ATOM 656 C C . GLY A 1 84 ? -1.614 5.019 2.507 1.00 92.62 84 GLY A C 1
ATOM 657 O O . GLY A 1 84 ? -2.208 3.989 2.823 1.00 92.62 84 GLY A O 1
ATOM 658 N N . ILE A 1 85 ? -2.215 6.004 1.834 1.00 92.69 85 ILE A N 1
ATOM 659 C CA . ILE A 1 85 ? -3.620 5.952 1.413 1.00 92.69 85 ILE A CA 1
ATOM 660 C C . ILE A 1 85 ? -3.849 4.839 0.377 1.00 92.69 85 ILE A C 1
ATOM 662 O O . ILE A 1 85 ? -4.842 4.117 0.475 1.00 92.69 85 ILE A O 1
ATOM 666 N N . LEU A 1 86 ? -2.917 4.644 -0.563 1.00 95.31 86 LEU A N 1
ATOM 667 C CA . LEU A 1 86 ? -2.946 3.519 -1.503 1.00 95.31 86 LEU A CA 1
ATOM 668 C C . LEU A 1 86 ? -2.990 2.174 -0.758 1.00 95.31 86 LEU A C 1
ATOM 670 O O . LEU A 1 86 ? -3.843 1.335 -1.057 1.00 95.31 86 LEU A O 1
ATOM 674 N N . TRP A 1 87 ? -2.117 1.987 0.241 1.00 96.25 87 TRP A N 1
ATOM 675 C CA . TRP A 1 87 ? -2.087 0.772 1.065 1.00 96.25 87 TRP A CA 1
ATOM 676 C C . TRP A 1 87 ? -3.406 0.550 1.808 1.00 96.25 87 TRP A C 1
ATOM 678 O O . TRP A 1 87 ? -3.934 -0.565 1.802 1.00 96.25 87 TRP A O 1
ATOM 688 N N . LEU A 1 88 ? -3.973 1.610 2.395 1.00 93.88 88 LEU A N 1
ATOM 689 C CA . LEU A 1 88 ? -5.259 1.541 3.085 1.00 93.88 88 LEU A CA 1
ATOM 690 C C . LEU A 1 88 ? -6.364 1.068 2.130 1.00 93.88 88 LEU A C 1
ATOM 692 O O . LEU A 1 88 ? -7.054 0.097 2.433 1.00 93.88 88 LEU A O 1
ATOM 696 N N . CYS A 1 89 ? -6.492 1.689 0.954 1.00 93.38 89 CYS A N 1
ATOM 697 C CA . CYS A 1 89 ? -7.459 1.267 -0.063 1.00 93.38 89 CYS A CA 1
ATOM 698 C C . CYS A 1 89 ? -7.259 -0.188 -0.485 1.00 93.38 89 CYS A C 1
ATOM 700 O O . CYS A 1 89 ? -8.232 -0.929 -0.590 1.00 93.38 89 CYS A O 1
ATOM 702 N N . TYR A 1 90 ? -6.015 -0.625 -0.674 1.00 95.12 90 TYR A N 1
ATOM 703 C CA . TYR A 1 90 ? -5.719 -2.011 -1.020 1.00 95.12 90 TYR A CA 1
ATOM 704 C C . TYR A 1 90 ? -6.179 -3.001 0.051 1.00 95.12 90 TYR A C 1
ATOM 706 O O . TYR A 1 90 ? -6.806 -4.006 -0.281 1.00 95.12 90 TYR A O 1
ATOM 714 N N . LYS A 1 91 ? -5.929 -2.723 1.336 1.00 93.75 91 LYS A N 1
ATOM 715 C CA . LYS A 1 91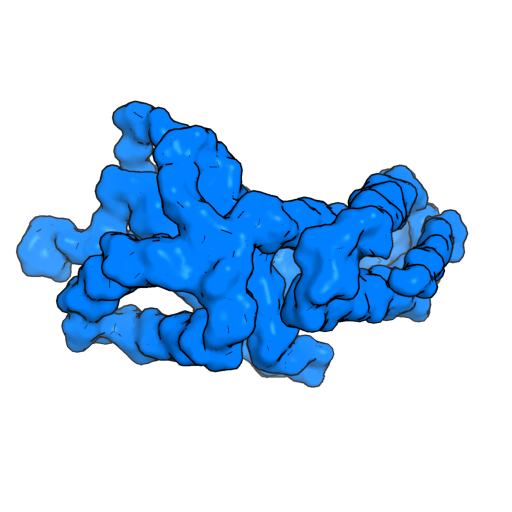 ? -6.423 -3.573 2.433 1.00 93.75 91 LYS A CA 1
ATOM 716 C C . LYS A 1 91 ? -7.948 -3.594 2.482 1.00 93.75 91 LYS A C 1
ATOM 718 O O . LYS A 1 91 ? -8.541 -4.664 2.570 1.00 93.75 91 LYS A O 1
ATOM 723 N N . LEU A 1 92 ? -8.595 -2.441 2.332 1.00 91.62 92 LEU A N 1
ATOM 724 C CA . LEU A 1 92 ? -10.058 -2.354 2.316 1.00 91.62 92 LEU A CA 1
ATOM 725 C C . LEU A 1 92 ? -10.691 -3.073 1.120 1.00 91.62 92 LEU A C 1
ATOM 727 O O . LEU A 1 92 ? -11.753 -3.675 1.272 1.00 91.62 92 LEU A O 1
ATOM 731 N N . ASN A 1 93 ? -10.036 -3.054 -0.041 1.00 92.06 93 ASN A N 1
ATOM 732 C CA . ASN A 1 93 ? -10.488 -3.730 -1.257 1.00 92.06 93 ASN A CA 1
ATOM 733 C C . ASN A 1 93 ? -10.348 -5.264 -1.182 1.00 92.06 93 ASN A C 1
ATOM 735 O O . ASN A 1 93 ? -10.972 -5.978 -1.963 1.00 92.06 93 ASN A O 1
ATOM 739 N N . GLN A 1 94 ? -9.566 -5.801 -0.238 1.00 89.94 94 GLN A N 1
ATOM 740 C CA . GLN A 1 94 ? -9.531 -7.249 0.006 1.00 89.94 94 GLN A CA 1
ATOM 741 C C . GLN A 1 94 ? -10.821 -7.753 0.651 1.00 89.94 94 GLN A C 1
ATOM 743 O O . GLN A 1 94 ? -11.149 -8.933 0.501 1.00 89.94 94 GLN A O 1
ATOM 748 N N . ASN A 1 95 ? -11.546 -6.897 1.381 1.00 84.75 95 ASN A N 1
ATOM 749 C CA . ASN A 1 95 ? -12.830 -7.271 1.953 1.00 84.75 95 ASN A CA 1
ATOM 750 C C . ASN A 1 95 ? -13.901 -7.281 0.854 1.00 84.75 95 ASN A C 1
ATOM 752 O O . ASN A 1 95 ? -14.455 -6.248 0.494 1.00 84.75 95 ASN A O 1
ATOM 756 N N . THR A 1 96 ? -14.226 -8.469 0.343 1.00 71.19 96 THR A N 1
ATOM 757 C CA . THR A 1 96 ? -15.213 -8.655 -0.735 1.00 71.19 96 THR A CA 1
ATOM 758 C C . THR A 1 96 ? -16.645 -8.300 -0.339 1.00 71.19 96 THR A C 1
ATOM 760 O O . THR A 1 96 ? -17.490 -8.136 -1.216 1.00 71.19 96 THR A O 1
ATOM 763 N N . GLU A 1 97 ? -16.935 -8.208 0.960 1.00 76.06 97 GLU A N 1
ATOM 764 C CA . GLU A 1 97 ? -18.239 -7.777 1.486 1.00 76.06 97 GLU A CA 1
ATOM 765 C C . GLU A 1 97 ? -18.274 -6.276 1.792 1.00 76.06 97 GLU A C 1
ATOM 767 O O . GLU A 1 97 ? -19.321 -5.740 2.158 1.00 76.06 97 GLU A O 1
ATOM 772 N N . ASN A 1 98 ? -17.149 -5.579 1.626 1.00 69.38 98 ASN A N 1
ATOM 773 C CA . ASN A 1 98 ? -17.081 -4.153 1.862 1.00 69.38 98 ASN A CA 1
ATOM 774 C C . ASN A 1 98 ? -17.917 -3.404 0.817 1.00 69.38 98 ASN A C 1
ATOM 776 O O . ASN A 1 98 ? -17.575 -3.330 -0.361 1.00 69.38 98 ASN A O 1
ATOM 780 N N . THR A 1 99 ? -19.027 -2.820 1.263 1.00 75.06 99 THR A N 1
ATOM 781 C CA . THR A 1 99 ? -19.897 -1.981 0.428 1.00 75.06 99 THR A CA 1
ATOM 782 C C . THR A 1 99 ? -19.409 -0.534 0.341 1.00 75.06 99 THR A C 1
ATOM 784 O O . THR A 1 99 ? -20.080 0.313 -0.253 1.00 75.06 99 THR A O 1
ATOM 787 N N . ILE A 1 100 ? -18.297 -0.212 1.006 1.00 79.94 100 ILE A N 1
ATOM 788 C CA . ILE A 1 100 ? -17.729 1.127 1.030 1.00 79.94 100 ILE A CA 1
ATOM 789 C C . ILE A 1 100 ? -16.892 1.314 -0.231 1.00 79.94 100 ILE A C 1
ATOM 791 O O . ILE A 1 100 ? -15.871 0.666 -0.424 1.00 79.94 100 ILE A O 1
ATOM 795 N N . ASP A 1 101 ? -17.355 2.221 -1.084 1.00 83.25 101 ASP A N 1
ATOM 796 C CA . ASP A 1 101 ? -16.785 2.503 -2.402 1.00 83.25 101 ASP A CA 1
ATOM 797 C C . ASP A 1 101 ? -15.687 3.578 -2.375 1.00 83.25 101 ASP A C 1
ATOM 799 O O . ASP A 1 101 ? -14.860 3.619 -3.274 1.00 83.25 101 ASP A O 1
ATOM 803 N N . ASN A 1 102 ? -15.639 4.433 -1.348 1.00 85.44 102 ASN A N 1
ATOM 804 C CA . ASN A 1 102 ? -14.630 5.488 -1.210 1.00 85.44 102 ASN A CA 1
ATOM 805 C C . ASN A 1 102 ? -14.169 5.689 0.238 1.00 85.44 102 ASN A C 1
ATOM 807 O O . ASN A 1 102 ? -14.858 5.359 1.210 1.00 85.44 102 ASN A O 1
ATOM 811 N N . LEU A 1 103 ? -12.994 6.302 0.369 1.00 84.75 103 LEU A N 1
ATOM 812 C CA . LEU A 1 103 ? -12.353 6.583 1.652 1.00 84.75 103 LEU A CA 1
ATOM 813 C C . LEU A 1 103 ? -13.172 7.512 2.549 1.00 84.75 103 LEU A C 1
ATOM 815 O O . LEU A 1 103 ? -13.134 7.356 3.764 1.00 84.75 103 LEU A O 1
ATOM 819 N N . ASN A 1 104 ? -13.934 8.455 1.995 1.00 85.50 104 ASN A N 1
ATOM 820 C CA . ASN A 1 104 ? -14.748 9.382 2.781 1.00 85.50 104 ASN A CA 1
ATOM 821 C C . ASN A 1 104 ? -15.844 8.644 3.569 1.00 85.50 104 ASN A C 1
ATOM 823 O O . ASN A 1 104 ? -16.026 8.866 4.769 1.00 85.50 104 ASN A O 1
ATOM 827 N N . LYS A 1 105 ? -16.556 7.709 2.932 1.00 85.69 105 LYS A N 1
ATOM 828 C CA . LYS A 1 105 ? -17.523 6.847 3.629 1.00 85.69 105 LYS A CA 1
ATOM 829 C C . LYS A 1 105 ? -16.834 5.984 4.687 1.00 85.69 105 LYS A C 1
ATOM 831 O O . LYS A 1 105 ? -17.336 5.897 5.806 1.00 85.69 105 LYS A O 1
ATOM 836 N N . PHE A 1 106 ? -15.667 5.418 4.373 1.00 84.06 106 PHE A N 1
ATOM 837 C CA . PHE A 1 106 ? -14.887 4.629 5.330 1.00 84.06 106 PHE A CA 1
ATOM 838 C C . PHE A 1 106 ? -14.485 5.452 6.558 1.00 84.06 106 PHE A C 1
ATOM 840 O O . PHE A 1 106 ? -14.714 5.046 7.699 1.00 84.06 106 PHE A O 1
ATOM 847 N N . TYR A 1 107 ? -13.965 6.652 6.319 1.00 81.88 107 TYR A N 1
ATOM 848 C CA . TYR A 1 107 ? -13.559 7.598 7.345 1.00 81.88 107 TYR A CA 1
ATOM 849 C C . TYR A 1 107 ? -14.719 7.937 8.287 1.00 81.88 107 TYR A C 1
ATOM 851 O O . TYR A 1 107 ? -14.584 7.879 9.511 1.00 81.88 107 TYR A O 1
ATOM 859 N N . ASN A 1 108 ? -15.888 8.251 7.726 1.00 82.62 108 ASN A N 1
ATOM 860 C CA . ASN A 1 108 ? -17.060 8.607 8.521 1.00 82.62 108 ASN A CA 1
ATOM 861 C C . ASN A 1 108 ? -17.619 7.433 9.335 1.00 82.62 108 ASN A C 1
ATOM 863 O O . ASN A 1 108 ? -18.098 7.660 10.445 1.00 82.62 108 ASN A O 1
ATOM 867 N N . ASN A 1 109 ? -17.550 6.210 8.804 1.00 81.56 109 ASN A N 1
ATOM 868 C CA . ASN A 1 109 ? -18.124 5.028 9.444 1.00 81.56 109 ASN A CA 1
ATOM 869 C C . ASN A 1 109 ? -17.209 4.419 10.512 1.00 81.56 109 ASN A C 1
ATOM 871 O O . ASN A 1 109 ? -17.701 4.000 11.557 1.00 81.56 109 ASN A O 1
ATOM 875 N N . HIS A 1 110 ? -15.897 4.377 10.267 1.00 79.69 110 HIS A N 1
ATOM 876 C CA . HIS A 1 110 ? -14.960 3.625 11.107 1.00 79.69 110 HIS A CA 1
ATOM 877 C C . HIS A 1 110 ? -13.968 4.534 11.843 1.00 79.69 110 HIS A C 1
ATOM 879 O O . HIS A 1 110 ? -13.816 4.434 13.061 1.00 79.69 110 HIS A O 1
ATOM 885 N N . ILE A 1 111 ? -13.343 5.488 11.146 1.00 78.38 111 ILE A N 1
ATOM 886 C CA . ILE A 1 111 ? -12.281 6.329 11.725 1.00 78.38 111 ILE A CA 1
ATOM 887 C C . ILE A 1 111 ? -12.833 7.318 12.765 1.00 78.38 111 ILE A C 1
ATOM 889 O O . ILE A 1 111 ? -12.275 7.439 13.856 1.00 78.38 111 ILE A O 1
ATOM 893 N N . LYS A 1 112 ? -13.972 7.971 12.492 1.00 76.00 112 LYS A N 1
ATOM 894 C CA . LYS A 1 112 ? -14.647 8.845 13.479 1.00 76.00 112 LYS A CA 1
ATOM 895 C C . LYS A 1 112 ? -15.087 8.107 14.746 1.00 76.00 112 LYS A C 1
ATOM 897 O O . LYS A 1 112 ? -15.231 8.722 15.801 1.00 76.00 112 LYS A O 1
ATOM 902 N N . GLY A 1 113 ? -15.350 6.804 14.644 1.00 73.44 113 GLY A N 1
ATOM 903 C CA . GLY A 1 113 ? -15.639 5.963 15.803 1.00 73.44 113 GLY A CA 1
ATOM 904 C C . GLY A 1 113 ? -14.426 5.880 16.724 1.00 73.44 113 GLY A C 1
ATOM 905 O O . GLY A 1 113 ? -14.551 6.147 17.916 1.00 73.44 113 GLY A O 1
ATOM 906 N N . ILE A 1 114 ? -13.256 5.603 16.144 1.00 73.75 114 ILE A N 1
ATOM 907 C CA . ILE A 1 114 ? -11.969 5.475 16.841 1.00 73.75 114 ILE A CA 1
ATOM 908 C C . ILE A 1 114 ? -11.547 6.784 17.527 1.00 73.75 114 ILE A C 1
ATOM 910 O O . ILE A 1 114 ? -11.117 6.754 18.679 1.00 73.75 114 ILE A O 1
ATOM 914 N N . GLU A 1 115 ? -11.752 7.936 16.880 1.00 77.75 115 GLU A N 1
ATOM 915 C CA . GLU A 1 115 ? -11.431 9.265 17.437 1.00 77.75 115 GLU A CA 1
ATOM 916 C C . GLU A 1 115 ? -12.016 9.480 18.846 1.00 77.75 115 GLU A C 1
ATOM 918 O O . GLU A 1 115 ? -11.354 10.024 19.732 1.00 77.75 115 GLU A O 1
ATOM 923 N N . LYS A 1 116 ? -13.243 8.999 19.092 1.00 75.31 116 LYS A N 1
ATOM 924 C CA . LYS A 1 116 ? -13.903 9.123 20.401 1.00 75.31 116 LYS A CA 1
ATOM 925 C C . LYS A 1 116 ? -13.168 8.392 21.521 1.00 75.31 116 LYS A C 1
ATOM 927 O O . LYS A 1 116 ? -13.295 8.802 22.670 1.00 75.31 116 LYS A O 1
ATOM 932 N N . TYR A 1 117 ? -12.457 7.316 21.195 1.00 72.94 117 TYR A N 1
ATOM 933 C CA . TYR A 1 117 ? -11.763 6.480 22.171 1.00 72.94 117 TYR A CA 1
ATOM 934 C C . TYR A 1 117 ? -10.338 6.952 22.418 1.00 72.94 117 TYR A C 1
ATOM 936 O O . TYR A 1 117 ? -9.869 6.869 23.545 1.00 72.94 117 TYR A O 1
ATOM 944 N N . ILE A 1 118 ? -9.667 7.463 21.385 1.00 74.00 118 ILE A N 1
ATOM 945 C CA . ILE A 1 118 ? -8.265 7.875 21.489 1.00 74.00 118 ILE A CA 1
ATOM 946 C C . ILE A 1 118 ? -8.136 9.277 22.115 1.00 74.00 118 ILE A C 1
ATOM 948 O O . ILE A 1 118 ? -7.125 9.584 22.748 1.00 74.00 118 ILE A O 1
ATOM 952 N N . ASN A 1 119 ? -9.162 10.129 22.006 1.00 72.62 119 ASN A N 1
ATOM 953 C CA . ASN A 1 119 ? -9.146 11.471 22.590 1.00 72.62 119 ASN A CA 1
ATOM 954 C C . ASN A 1 119 ? -8.868 11.458 24.106 1.00 72.62 119 ASN A C 1
ATOM 956 O O . ASN A 1 119 ? -9.655 10.942 24.896 1.00 72.62 119 ASN A O 1
ATOM 960 N N . GLY A 1 120 ? -7.765 12.098 24.513 1.00 67.25 120 GLY A N 1
ATOM 961 C CA . GLY A 1 120 ? -7.334 12.184 25.914 1.00 67.25 120 GLY A CA 1
ATOM 962 C C . GLY A 1 120 ? -6.407 11.056 26.381 1.00 67.25 120 GLY A C 1
ATOM 963 O O . GLY A 1 120 ? -6.049 11.036 27.557 1.00 67.25 120 GLY A O 1
ATOM 964 N N . LEU A 1 121 ? -6.002 10.153 25.483 1.00 74.56 121 LEU A N 1
ATOM 965 C CA . LEU A 1 121 ? -4.997 9.113 25.725 1.00 74.56 121 LEU A CA 1
ATOM 966 C C . LEU A 1 121 ? -3.644 9.482 25.102 1.00 74.56 121 LEU A C 1
ATOM 968 O O . LEU A 1 121 ? -3.546 10.401 24.288 1.00 74.56 121 LEU A O 1
ATOM 972 N N . GLU A 1 122 ? -2.606 8.714 25.440 1.00 70.56 122 GLU A N 1
ATOM 973 C CA . GLU A 1 122 ? -1.241 8.877 24.913 1.00 70.56 122 GLU A CA 1
ATOM 974 C C . GLU A 1 122 ? -1.187 8.798 23.369 1.00 70.56 122 GLU A C 1
ATOM 976 O O . GLU A 1 122 ? -0.388 9.484 22.738 1.00 70.56 122 GLU A O 1
ATOM 981 N N . GLY A 1 123 ? -2.113 8.067 22.733 1.00 72.50 123 GLY A N 1
ATOM 982 C CA . GLY A 1 123 ? -2.218 7.953 21.271 1.00 72.50 123 GLY A CA 1
ATOM 983 C C . GLY A 1 123 ? -2.900 9.122 20.535 1.00 72.50 123 GLY A C 1
ATOM 984 O O . GLY A 1 123 ? -2.922 9.119 19.302 1.00 72.50 123 GLY A O 1
ATOM 985 N N . ALA A 1 124 ? -3.459 10.118 21.237 1.00 78.94 124 ALA A N 1
ATOM 986 C CA . ALA A 1 124 ? -4.279 11.183 20.633 1.00 78.94 124 ALA A CA 1
ATOM 987 C C . ALA A 1 124 ? -3.512 12.076 19.658 1.00 78.94 124 ALA A C 1
ATOM 989 O O . ALA A 1 124 ? -4.021 12.415 18.587 1.00 78.94 124 ALA A O 1
ATOM 990 N N . GLU A 1 125 ? -2.284 12.452 20.005 1.00 80.06 125 GLU A N 1
ATOM 991 C CA . GLU A 1 125 ? -1.456 13.291 19.141 1.00 80.06 125 GLU A CA 1
ATOM 992 C C . GLU A 1 125 ? -1.117 12.563 17.837 1.00 80.06 125 GLU A C 1
ATOM 994 O O . GLU A 1 125 ? -1.309 13.104 16.745 1.00 80.06 125 GLU A O 1
ATOM 999 N N . THR A 1 126 ? -0.704 11.300 17.943 1.00 79.69 126 THR A N 1
ATOM 1000 C CA . THR A 1 126 ? -0.369 10.452 16.797 1.00 79.69 126 THR A CA 1
ATOM 1001 C C . THR A 1 126 ? -1.574 10.212 15.895 1.00 79.69 126 THR A C 1
ATOM 1003 O O . THR A 1 126 ? -1.472 10.383 14.675 1.00 79.69 126 THR A O 1
ATOM 1006 N N . PHE A 1 127 ? -2.736 9.906 16.480 1.00 81.06 127 PHE A N 1
ATOM 1007 C CA . PHE A 1 127 ? -3.989 9.770 15.742 1.00 81.06 127 PHE A CA 1
ATOM 1008 C C . PHE A 1 127 ? -4.336 11.055 14.983 1.00 81.06 127 PHE A C 1
ATOM 1010 O O . PHE A 1 127 ? -4.513 11.014 13.767 1.00 81.06 127 PHE A O 1
ATOM 1017 N N . ASN A 1 128 ? -4.340 12.212 15.653 1.00 80.69 128 ASN A N 1
ATOM 1018 C CA . ASN A 1 128 ? -4.620 13.506 15.018 1.00 80.69 128 ASN A CA 1
ATOM 1019 C C . ASN A 1 128 ? -3.631 13.817 13.891 1.00 80.69 128 ASN A C 1
ATOM 1021 O O . ASN A 1 128 ? -4.003 14.306 12.823 1.00 80.69 128 ASN A O 1
ATOM 1025 N N . SER A 1 129 ? -2.362 13.484 14.099 1.00 77.50 129 SER A N 1
ATOM 1026 C CA . SER A 1 129 ? -1.315 13.643 13.102 1.00 77.50 129 SER A CA 1
ATOM 1027 C C . SER A 1 129 ? -1.548 12.738 11.883 1.00 77.50 129 SER A C 1
ATOM 1029 O O . SER A 1 129 ? -1.288 13.158 10.756 1.00 77.50 129 SER A O 1
ATOM 1031 N N . CYS A 1 130 ? -2.050 11.514 12.070 1.00 80.06 130 CYS A N 1
ATOM 1032 C CA . CYS A 1 130 ? -2.482 10.623 10.988 1.00 80.06 130 CYS A CA 1
ATOM 1033 C C . CYS A 1 130 ? -3.724 11.170 10.264 1.00 80.06 130 CYS A C 1
ATOM 1035 O O . CYS A 1 130 ? -3.762 11.231 9.035 1.00 80.06 130 CYS A O 1
ATOM 1037 N N . MET A 1 131 ? -4.706 11.683 11.005 1.00 80.06 131 MET A N 1
ATOM 1038 C CA . MET A 1 131 ? -5.902 12.292 10.418 1.00 80.06 131 MET A CA 1
ATOM 1039 C C . MET A 1 131 ? -5.569 13.515 9.572 1.00 80.06 131 MET A C 1
ATOM 1041 O O . MET A 1 131 ? -6.133 13.688 8.496 1.00 80.06 131 MET A O 1
ATOM 1045 N N . ASN A 1 132 ? -4.604 14.327 9.999 1.00 79.88 132 ASN A N 1
ATOM 1046 C CA . ASN A 1 132 ? -4.114 15.455 9.213 1.00 79.88 132 ASN A CA 1
ATOM 1047 C C . ASN A 1 132 ? -3.512 15.018 7.870 1.00 79.88 132 ASN A C 1
ATOM 1049 O O . ASN A 1 132 ? -3.652 15.744 6.890 1.00 79.88 132 ASN A O 1
ATOM 1053 N N . VAL A 1 133 ? -2.875 13.846 7.802 1.00 78.75 133 VAL A N 1
ATOM 1054 C CA . VAL A 1 133 ? -2.339 13.286 6.551 1.00 78.75 133 VAL A CA 1
ATOM 1055 C C . VAL A 1 133 ? -3.479 12.965 5.581 1.00 78.75 133 VAL A C 1
ATOM 1057 O O . VAL A 1 133 ? -3.460 13.439 4.446 1.00 78.75 133 VAL A O 1
ATOM 1060 N N . ILE A 1 134 ? -4.511 12.251 6.042 1.00 79.75 134 ILE A N 1
ATOM 1061 C CA . ILE A 1 134 ? -5.694 11.932 5.226 1.00 79.75 134 ILE A CA 1
ATOM 1062 C C . ILE A 1 134 ? -6.442 13.216 4.823 1.00 79.75 134 ILE A C 1
ATOM 1064 O O . ILE A 1 134 ? -6.752 13.417 3.651 1.00 79.75 134 ILE A O 1
ATOM 1068 N N . ASN A 1 135 ? -6.676 14.127 5.772 1.00 77.94 135 ASN A N 1
ATOM 1069 C CA . ASN A 1 135 ? -7.417 15.372 5.552 1.00 77.94 135 ASN A CA 1
ATOM 1070 C C . ASN A 1 135 ? -6.709 16.337 4.595 1.00 77.94 135 ASN A C 1
ATOM 1072 O O . ASN A 1 135 ? -7.386 17.096 3.910 1.00 77.94 135 ASN A O 1
ATOM 1076 N N . LYS A 1 136 ? -5.372 16.329 4.521 1.00 78.81 136 LYS A N 1
ATOM 1077 C CA . LYS A 1 136 ? -4.619 17.124 3.533 1.00 78.81 136 LYS A CA 1
ATOM 1078 C C . LYS A 1 136 ? -4.749 16.574 2.111 1.00 78.81 136 LYS A C 1
ATOM 1080 O O . LYS A 1 136 ? -4.538 17.317 1.158 1.00 78.81 136 LYS A O 1
ATOM 1085 N N . LYS A 1 137 ? -5.118 15.302 1.959 1.00 83.38 137 LYS A N 1
ATOM 1086 C CA . LYS A 1 137 ? -5.336 14.629 0.675 1.00 83.38 137 LYS A CA 1
ATOM 1087 C C . LYS A 1 137 ? -6.831 14.496 0.371 1.00 83.38 137 LYS A C 1
ATOM 1089 O O . LYS A 1 137 ? -7.305 13.418 0.022 1.00 83.38 137 LYS A O 1
ATOM 1094 N N . GLN A 1 138 ? -7.574 15.605 0.485 1.00 78.62 138 GLN A N 1
ATOM 1095 C CA . GLN A 1 138 ? -9.025 15.635 0.231 1.00 78.62 138 GLN A CA 1
ATOM 1096 C C . GLN A 1 138 ? -9.394 15.085 -1.148 1.00 78.62 138 GLN A C 1
ATOM 1098 O O . GLN A 1 138 ? -10.387 14.372 -1.275 1.00 78.62 138 GLN A O 1
ATOM 1103 N N . ASP A 1 139 ? -8.561 15.346 -2.157 1.00 82.12 139 ASP A N 1
ATOM 1104 C CA . ASP A 1 139 ? -8.778 14.849 -3.517 1.00 82.12 139 ASP A CA 1
ATOM 1105 C C . ASP A 1 139 ? -8.750 13.316 -3.597 1.00 82.12 139 ASP A C 1
ATOM 1107 O O . ASP A 1 139 ? -9.398 12.741 -4.468 1.00 82.12 139 ASP A O 1
ATOM 1111 N N . LEU A 1 140 ? -8.059 12.647 -2.664 1.00 84.75 140 LEU A N 1
ATOM 1112 C CA . LEU A 1 140 ? -8.043 11.188 -2.552 1.00 84.75 140 LEU A CA 1
ATOM 1113 C C . LEU A 1 140 ? -9.216 10.652 -1.719 1.00 84.75 140 LEU A C 1
ATOM 1115 O O . LEU A 1 140 ? -9.589 9.496 -1.862 1.00 84.75 140 LEU A O 1
ATOM 1119 N N . MET A 1 141 ? -9.857 11.457 -0.867 1.00 83.06 141 MET A N 1
ATOM 1120 C CA . MET A 1 141 ? -10.950 10.969 -0.010 1.00 83.06 141 MET A CA 1
ATOM 1121 C C . MET A 1 141 ? -12.174 10.500 -0.802 1.00 83.06 141 MET A C 1
ATOM 1123 O O . MET A 1 141 ? -12.872 9.577 -0.385 1.00 83.06 141 MET A O 1
ATOM 1127 N N . ASN A 1 142 ? -12.448 11.140 -1.937 1.00 83.69 142 ASN A N 1
ATOM 1128 C CA . ASN A 1 142 ? -13.583 10.794 -2.794 1.00 83.69 142 ASN A CA 1
ATOM 1129 C C . ASN A 1 142 ? -13.219 9.763 -3.872 1.00 83.69 142 ASN A C 1
ATOM 1131 O O . ASN A 1 142 ? -14.065 9.430 -4.699 1.00 83.69 142 ASN A O 1
ATOM 1135 N N . MET A 1 143 ? -11.977 9.278 -3.875 1.00 86.31 143 MET A N 1
ATOM 1136 C CA . MET A 1 143 ? -11.519 8.282 -4.829 1.00 86.31 143 MET A CA 1
ATOM 1137 C C . MET A 1 143 ? -12.118 6.914 -4.558 1.00 86.31 143 MET A C 1
ATOM 1139 O O . MET A 1 143 ? -12.390 6.541 -3.415 1.00 86.31 143 MET A O 1
ATOM 1143 N N . ASP A 1 144 ? -12.288 6.168 -5.643 1.00 91.12 144 ASP A N 1
ATOM 1144 C CA . ASP A 1 144 ? -12.790 4.809 -5.596 1.00 91.12 144 ASP A CA 1
ATOM 1145 C C . ASP A 1 144 ? -11.734 3.888 -4.967 1.00 91.12 144 ASP A C 1
ATOM 1147 O O . ASP A 1 144 ? -10.562 3.891 -5.359 1.00 91.12 144 ASP A O 1
ATOM 1151 N N . ILE A 1 145 ? -12.127 3.116 -3.955 1.00 91.75 145 ILE A N 1
ATOM 1152 C CA . ILE A 1 145 ? -11.220 2.231 -3.210 1.00 91.75 145 ILE A CA 1
ATOM 1153 C C . ILE A 1 145 ? -10.592 1.181 -4.131 1.00 91.75 145 ILE A C 1
ATOM 1155 O O . ILE A 1 145 ? -9.404 0.882 -3.995 1.00 91.75 145 ILE A O 1
ATOM 1159 N N . LYS A 1 146 ? -11.351 0.648 -5.091 1.00 91.81 146 LYS A N 1
ATOM 1160 C CA . LYS A 1 146 ? -10.883 -0.390 -6.009 1.00 91.81 146 LYS A CA 1
ATOM 1161 C C . LYS A 1 146 ? -9.906 0.180 -7.031 1.00 91.81 146 LYS A C 1
ATOM 1163 O O . LYS A 1 146 ? -8.855 -0.417 -7.246 1.00 91.81 146 LYS A O 1
ATOM 1168 N N . GLU A 1 147 ? -10.202 1.332 -7.620 1.00 92.94 147 GLU A N 1
ATOM 1169 C CA . GLU A 1 147 ? -9.279 2.004 -8.546 1.00 92.94 147 GLU A CA 1
ATOM 1170 C C . GLU A 1 147 ? -7.983 2.424 -7.837 1.00 92.94 147 GLU A C 1
ATOM 1172 O O . GLU A 1 147 ? -6.879 2.165 -8.318 1.00 92.94 147 GLU A O 1
ATOM 1177 N N . THR A 1 148 ? -8.100 2.949 -6.616 1.00 94.44 148 THR A N 1
ATOM 1178 C CA . THR A 1 148 ? -6.945 3.297 -5.773 1.00 94.44 148 THR A CA 1
ATOM 1179 C C . THR A 1 148 ? -6.125 2.059 -5.386 1.00 94.44 148 THR A C 1
ATOM 1181 O O . THR A 1 148 ? -4.896 2.106 -5.357 1.00 94.44 148 THR A O 1
ATOM 1184 N N . SER A 1 149 ? -6.784 0.923 -5.137 1.00 94.50 149 SER A N 1
ATOM 1185 C CA . SER A 1 149 ? -6.125 -0.356 -4.850 1.00 94.50 149 SER A CA 1
ATOM 1186 C C . SER A 1 149 ? -5.229 -0.821 -6.003 1.00 94.50 149 SER A C 1
ATOM 1188 O O . SER A 1 149 ? -4.153 -1.351 -5.733 1.00 94.50 149 SER A O 1
ATOM 1190 N N . LYS A 1 150 ? -5.612 -0.602 -7.270 1.00 95.56 150 LYS A N 1
ATOM 1191 C CA . LYS A 1 150 ? -4.772 -0.972 -8.428 1.00 95.56 150 LYS A CA 1
ATOM 1192 C C . LYS A 1 150 ? -3.438 -0.210 -8.433 1.00 95.56 150 LYS A C 1
ATOM 1194 O O . LYS A 1 150 ? -2.387 -0.785 -8.698 1.00 95.56 150 LYS A O 1
ATOM 1199 N N . LEU A 1 151 ? -3.455 1.076 -8.069 1.00 96.88 151 LEU A N 1
ATOM 1200 C CA . LEU A 1 151 ? -2.230 1.879 -7.943 1.00 96.88 151 LEU A CA 1
ATOM 1201 C C . LEU A 1 151 ? -1.302 1.332 -6.847 1.00 96.88 151 LEU A C 1
ATOM 1203 O O . LEU A 1 151 ? -0.081 1.339 -7.013 1.00 96.88 151 LEU A O 1
ATOM 1207 N N . TYR A 1 152 ? -1.860 0.814 -5.746 1.00 97.06 152 TYR A N 1
ATOM 1208 C CA . TYR A 1 152 ? -1.053 0.145 -4.725 1.00 97.06 152 TYR A CA 1
ATOM 1209 C C . TYR A 1 152 ? -0.437 -1.164 -5.231 1.00 97.06 152 TYR A C 1
ATOM 1211 O O . TYR A 1 152 ? 0.703 -1.471 -4.896 1.00 97.06 152 TYR A O 1
ATOM 1219 N N . GLU A 1 153 ? -1.151 -1.942 -6.048 1.00 96.19 153 GLU A N 1
ATOM 1220 C CA . GLU A 1 153 ? -0.601 -3.170 -6.636 1.00 96.19 153 GLU A CA 1
ATOM 1221 C C . GLU A 1 153 ? 0.646 -2.879 -7.483 1.00 96.19 153 GLU A C 1
ATOM 1223 O O . GLU A 1 153 ? 1.666 -3.556 -7.321 1.00 96.19 153 GLU A O 1
ATOM 1228 N N . ALA A 1 154 ? 0.629 -1.805 -8.281 1.00 97.19 154 ALA A N 1
ATOM 1229 C CA . ALA A 1 154 ? 1.822 -1.323 -8.976 1.00 97.19 154 ALA A CA 1
ATOM 1230 C C . ALA A 1 154 ? 2.940 -0.902 -8.006 1.00 97.19 154 ALA A C 1
ATOM 1232 O O . ALA A 1 154 ? 4.098 -1.291 -8.193 1.00 97.19 154 ALA A O 1
ATOM 1233 N N . LEU A 1 155 ? 2.609 -0.168 -6.935 1.00 97.56 155 LEU A N 1
ATOM 1234 C CA . LEU A 1 155 ? 3.577 0.199 -5.895 1.00 97.56 155 LEU A CA 1
ATOM 1235 C C . LEU A 1 155 ? 4.218 -1.034 -5.240 1.00 97.56 155 LEU A C 1
ATOM 1237 O O . LEU A 1 155 ? 5.415 -1.020 -4.970 1.00 97.56 155 LEU A O 1
ATOM 1241 N N . LYS A 1 156 ? 3.475 -2.125 -5.024 1.00 96.25 156 LYS A N 1
ATOM 1242 C CA . LYS A 1 156 ? 4.033 -3.372 -4.472 1.00 96.25 156 LYS A CA 1
ATOM 1243 C C . LYS A 1 156 ? 5.086 -3.986 -5.386 1.00 96.25 156 LYS A C 1
ATOM 1245 O O . LYS A 1 156 ? 6.134 -4.408 -4.896 1.00 96.25 156 LYS A O 1
ATOM 1250 N N . PHE A 1 157 ? 4.831 -4.042 -6.695 1.00 96.00 157 PHE A N 1
ATOM 1251 C CA . PHE A 1 157 ? 5.829 -4.528 -7.653 1.00 96.00 157 PHE A CA 1
ATOM 1252 C C . PHE A 1 157 ? 7.088 -3.662 -7.627 1.00 96.00 157 PHE A C 1
ATOM 1254 O O . PHE A 1 157 ? 8.199 -4.190 -7.602 1.00 96.00 157 PHE A O 1
ATOM 1261 N N . LEU A 1 158 ? 6.919 -2.342 -7.551 1.00 96.25 158 LEU A N 1
ATOM 1262 C CA . LEU A 1 158 ? 8.035 -1.414 -7.422 1.00 96.25 158 LEU A CA 1
ATOM 1263 C C . LEU A 1 158 ? 8.800 -1.610 -6.108 1.00 96.25 158 LEU A C 1
ATOM 1265 O O . LEU A 1 158 ? 10.028 -1.650 -6.104 1.00 96.25 158 LEU A O 1
ATOM 1269 N N . CYS A 1 159 ? 8.095 -1.799 -4.995 1.00 95.19 159 CYS A N 1
ATOM 1270 C CA . CYS A 1 159 ? 8.724 -2.051 -3.707 1.00 95.19 159 CYS A CA 1
ATOM 1271 C C . CYS A 1 159 ? 9.541 -3.338 -3.695 1.00 95.19 159 CYS A C 1
ATOM 1273 O O . CYS A 1 159 ? 10.660 -3.325 -3.192 1.00 95.19 159 CYS A O 1
ATOM 1275 N N . LYS A 1 160 ? 9.050 -4.400 -4.340 1.00 93.38 160 LYS A N 1
ATOM 1276 C CA . LYS A 1 160 ? 9.793 -5.653 -4.510 1.00 93.38 160 LYS A CA 1
ATOM 1277 C C . LYS A 1 160 ? 11.123 -5.456 -5.249 1.00 93.38 160 LYS A C 1
ATOM 1279 O O . LYS A 1 160 ? 12.103 -6.133 -4.946 1.00 93.38 160 LYS A O 1
ATOM 1284 N N . LEU A 1 161 ? 11.175 -4.533 -6.213 1.00 93.69 161 LEU A N 1
ATOM 1285 C CA . LEU A 1 161 ? 12.414 -4.181 -6.913 1.00 93.69 161 LEU A CA 1
ATOM 1286 C C . LEU A 1 161 ? 13.404 -3.474 -5.984 1.00 93.69 161 LEU A C 1
ATOM 1288 O O . LEU A 1 161 ? 14.572 -3.862 -5.925 1.00 93.69 161 LEU A O 1
ATOM 1292 N N . TYR A 1 162 ? 12.932 -2.468 -5.247 1.00 92.25 162 TYR A N 1
ATOM 1293 C CA . TYR A 1 162 ? 13.740 -1.724 -4.283 1.00 92.25 162 TYR A CA 1
ATOM 1294 C C . TYR A 1 162 ? 14.284 -2.636 -3.173 1.00 92.25 162 TYR A C 1
ATOM 1296 O O . TYR A 1 162 ? 15.499 -2.730 -3.001 1.00 92.25 162 TYR A O 1
ATOM 1304 N N . THR A 1 163 ? 13.427 -3.409 -2.499 1.00 90.12 163 THR A N 1
ATOM 1305 C CA . THR A 1 163 ? 13.846 -4.314 -1.414 1.00 90.12 163 THR A CA 1
ATOM 1306 C C . THR A 1 163 ? 14.710 -5.466 -1.920 1.00 90.12 163 THR A C 1
ATOM 1308 O O . THR A 1 163 ? 15.709 -5.805 -1.283 1.00 90.12 163 THR A O 1
ATOM 1311 N N . GLY A 1 164 ? 14.417 -6.005 -3.109 1.00 89.44 164 GLY A N 1
ATOM 1312 C CA . GLY A 1 164 ? 15.226 -7.040 -3.757 1.00 89.44 164 GLY A CA 1
ATOM 1313 C C . GLY A 1 164 ? 16.662 -6.601 -4.068 1.00 89.44 164 GLY A C 1
ATOM 1314 O O . GLY A 1 164 ? 17.570 -7.432 -4.031 1.00 89.44 164 GLY A O 1
ATOM 1315 N N . CYS A 1 165 ? 16.876 -5.306 -4.320 1.00 86.31 165 CYS A N 1
ATOM 1316 C CA . CYS A 1 165 ? 18.184 -4.718 -4.624 1.00 86.31 165 CYS A CA 1
ATOM 1317 C C . CYS A 1 165 ? 18.817 -3.909 -3.485 1.00 86.31 165 CYS A C 1
ATOM 1319 O O . CYS A 1 165 ? 19.887 -3.326 -3.682 1.00 86.31 165 CYS A O 1
ATOM 1321 N N . ASN A 1 166 ? 18.199 -3.873 -2.302 1.00 76.81 166 ASN A N 1
ATOM 1322 C CA . ASN A 1 166 ? 18.713 -3.129 -1.158 1.00 76.81 166 ASN A CA 1
ATOM 1323 C C . ASN A 1 166 ? 19.829 -3.900 -0.411 1.00 76.81 166 ASN A C 1
ATOM 1325 O O . ASN A 1 166 ? 19.764 -5.114 -0.183 1.00 76.81 166 ASN A O 1
ATOM 1329 N N . GLY A 1 167 ? 20.855 -3.163 0.028 1.00 65.31 167 GLY A N 1
ATOM 1330 C CA . GLY A 1 167 ? 21.811 -3.543 1.072 1.00 65.31 167 GLY A CA 1
ATOM 1331 C C . GLY A 1 167 ? 22.691 -4.766 0.786 1.00 65.31 167 GLY A C 1
ATOM 1332 O O . GLY A 1 167 ? 23.848 -4.631 0.393 1.00 65.31 167 GLY A O 1
ATOM 1333 N N . LYS A 1 168 ? 22.177 -5.966 1.091 1.00 56.88 168 LYS A N 1
ATOM 1334 C CA . LYS A 1 168 ? 22.953 -7.217 1.244 1.00 56.88 168 LYS A CA 1
ATOM 1335 C C . LYS A 1 168 ? 22.962 -8.107 0.001 1.00 56.88 168 LYS A C 1
ATOM 1337 O O . LYS A 1 168 ? 23.840 -8.959 -0.120 1.00 56.88 168 LYS A O 1
ATOM 1342 N N . ASN A 1 169 ? 22.007 -7.917 -0.907 1.00 60.12 169 ASN A N 1
ATOM 1343 C CA . ASN A 1 169 ? 21.865 -8.708 -2.124 1.00 60.12 169 ASN A CA 1
ATOM 1344 C C . ASN A 1 169 ? 22.144 -7.826 -3.342 1.00 60.12 169 ASN A C 1
ATOM 1346 O O . ASN A 1 169 ? 21.248 -7.359 -4.033 1.00 60.12 169 ASN A O 1
ATOM 1350 N N . THR A 1 170 ? 23.425 -7.646 -3.663 1.00 69.56 170 THR A N 1
ATOM 1351 C CA . THR A 1 170 ? 23.836 -7.048 -4.945 1.00 69.56 170 THR A CA 1
ATOM 1352 C C . THR A 1 170 ? 23.563 -7.975 -6.130 1.00 69.56 170 THR A C 1
ATOM 1354 O O . THR A 1 170 ? 23.975 -7.680 -7.245 1.00 69.56 170 THR A O 1
ATOM 1357 N N . ASN A 1 171 ? 22.905 -9.113 -5.917 1.00 80.06 171 ASN A N 1
ATOM 1358 C CA . ASN A 1 171 ? 22.486 -10.057 -6.938 1.00 80.06 171 ASN A CA 1
ATOM 1359 C C . ASN A 1 171 ? 21.028 -10.411 -6.680 1.00 80.06 171 ASN A C 1
ATOM 1361 O O . ASN A 1 171 ? 20.746 -11.205 -5.782 1.00 80.06 171 ASN A O 1
ATOM 1365 N N . TYR A 1 172 ? 20.126 -9.820 -7.466 1.00 89.19 172 TYR A N 1
ATOM 1366 C CA . TYR A 1 172 ? 18.699 -10.109 -7.405 1.00 89.19 172 TYR A CA 1
ATOM 1367 C C . TYR A 1 172 ? 18.260 -10.900 -8.647 1.00 89.19 172 TYR A C 1
ATOM 1369 O O . TYR A 1 172 ? 17.928 -10.306 -9.674 1.00 89.19 172 TYR A O 1
ATOM 1377 N N . PRO A 1 173 ? 18.239 -12.250 -8.605 1.00 89.44 173 PRO A N 1
ATOM 1378 C CA . PRO A 1 173 ? 18.039 -13.062 -9.807 1.00 89.44 173 PRO A CA 1
ATOM 1379 C C . PRO A 1 173 ? 16.704 -12.821 -10.521 1.00 89.44 173 PRO A C 1
ATOM 1381 O O . PRO A 1 173 ? 16.631 -12.968 -11.738 1.00 89.44 173 PRO A O 1
ATOM 1384 N N . ASN A 1 174 ? 15.664 -12.439 -9.774 1.00 91.00 174 ASN A N 1
ATOM 1385 C CA . ASN A 1 174 ? 14.317 -12.220 -10.306 1.00 91.00 174 ASN A CA 1
ATOM 1386 C C . ASN A 1 174 ? 14.084 -10.795 -10.823 1.00 91.00 174 ASN A C 1
ATOM 1388 O O . ASN A 1 174 ? 13.004 -10.519 -11.337 1.00 91.00 174 ASN A O 1
ATOM 1392 N N . CYS A 1 175 ? 15.078 -9.908 -10.741 1.00 92.38 175 CYS A N 1
ATOM 1393 C CA . CYS A 1 175 ? 14.910 -8.490 -11.041 1.00 92.38 175 CYS A CA 1
ATOM 1394 C C . CYS A 1 175 ? 14.310 -8.208 -12.420 1.00 92.38 175 CYS A C 1
ATOM 1396 O O . CYS A 1 175 ? 13.360 -7.445 -12.536 1.00 92.38 175 CYS A O 1
ATOM 1398 N N . SER A 1 176 ? 14.819 -8.864 -13.468 1.00 91.50 176 SER A N 1
ATOM 1399 C CA . SER A 1 176 ? 14.297 -8.691 -14.829 1.00 91.50 176 SER A CA 1
ATOM 1400 C C . SER A 1 176 ? 12.822 -9.094 -14.942 1.00 91.50 176 SER A C 1
ATOM 1402 O O . SER A 1 176 ? 12.047 -8.392 -15.589 1.00 91.50 176 SER A O 1
ATOM 1404 N N . LYS A 1 177 ? 12.421 -10.186 -14.276 1.00 93.50 177 LYS A N 1
ATOM 1405 C CA . LYS A 1 177 ? 11.030 -10.645 -14.265 1.00 93.50 177 LYS A CA 1
ATOM 1406 C C . LYS A 1 177 ? 10.135 -9.660 -13.516 1.00 93.50 177 LYS A C 1
ATOM 1408 O O . LYS A 1 177 ? 9.124 -9.243 -14.061 1.00 93.50 177 LYS A O 1
ATOM 1413 N N . ASP A 1 178 ? 10.525 -9.253 -12.314 1.00 94.69 178 ASP A N 1
ATOM 1414 C CA . ASP A 1 178 ? 9.705 -8.343 -11.511 1.00 94.69 178 ASP A CA 1
ATOM 1415 C C . ASP A 1 178 ? 9.626 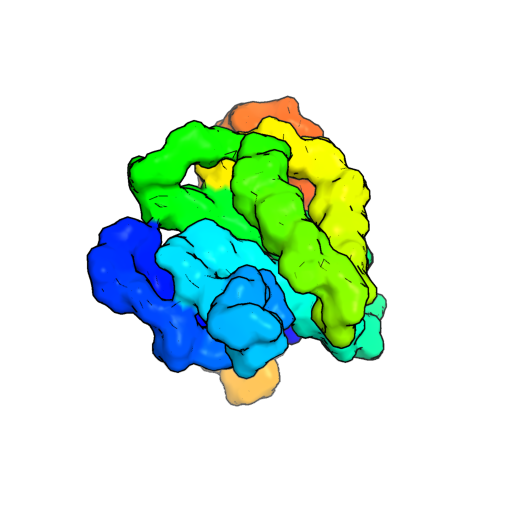-6.938 -12.117 1.00 94.69 178 ASP A C 1
ATOM 1417 O O . ASP A 1 178 ? 8.595 -6.280 -12.016 1.00 94.69 178 ASP A O 1
ATOM 1421 N N . ALA A 1 179 ? 10.678 -6.492 -12.809 1.00 95.19 179 ALA A N 1
ATOM 1422 C CA . ALA A 1 179 ? 10.652 -5.238 -13.551 1.00 95.19 179 ALA A CA 1
ATOM 1423 C C . ALA A 1 179 ? 9.692 -5.326 -14.740 1.00 95.19 179 ALA A C 1
ATOM 1425 O O . ALA A 1 179 ? 8.976 -4.369 -15.024 1.00 95.19 179 ALA A O 1
ATOM 1426 N N . GLN A 1 180 ? 9.625 -6.482 -15.407 1.00 95.31 180 GLN A N 1
ATOM 1427 C CA . GLN A 1 180 ? 8.629 -6.725 -16.446 1.00 95.31 180 GLN A CA 1
ATOM 1428 C C . GLN A 1 180 ? 7.203 -6.759 -15.878 1.00 95.31 180 GLN A C 1
ATOM 1430 O O . GLN A 1 180 ? 6.301 -6.204 -16.506 1.00 95.31 180 GLN A O 1
ATOM 1435 N N . ASP A 1 181 ? 7.001 -7.368 -14.707 1.00 96.12 181 ASP A N 1
ATOM 1436 C CA . ASP A 1 181 ? 5.704 -7.396 -14.023 1.00 96.12 181 ASP A CA 1
ATOM 1437 C C . ASP A 1 181 ? 5.248 -5.968 -13.669 1.00 96.12 181 ASP A C 1
ATOM 1439 O O . ASP A 1 181 ? 4.136 -5.579 -14.024 1.00 96.12 181 ASP A O 1
ATOM 1443 N N . PHE A 1 182 ? 6.138 -5.142 -13.103 1.00 96.94 182 PHE A N 1
ATOM 1444 C CA . PHE A 1 182 ? 5.864 -3.723 -12.856 1.00 96.94 182 PHE A CA 1
ATOM 1445 C C . PHE A 1 182 ? 5.527 -2.952 -14.144 1.00 96.94 182 PHE A C 1
ATOM 1447 O O . PHE A 1 182 ? 4.543 -2.222 -14.185 1.00 96.94 182 PHE A O 1
ATOM 1454 N N . VAL A 1 183 ? 6.310 -3.120 -15.216 1.00 96.19 183 VAL A N 1
ATOM 1455 C CA . VAL A 1 183 ? 6.093 -2.420 -16.498 1.00 96.19 183 VAL A CA 1
ATOM 1456 C C . VAL A 1 183 ? 4.751 -2.800 -17.128 1.00 96.19 183 VAL A C 1
ATOM 1458 O O . VAL A 1 183 ? 4.075 -1.945 -17.702 1.00 96.19 183 VAL A O 1
ATOM 1461 N N . ASN A 1 184 ? 4.354 -4.070 -17.026 1.00 95.69 184 ASN A N 1
ATOM 1462 C CA . ASN A 1 184 ? 3.057 -4.533 -17.510 1.00 95.69 184 ASN A CA 1
ATOM 1463 C C . ASN A 1 184 ? 1.912 -3.907 -16.706 1.00 95.69 184 ASN A C 1
ATOM 1465 O O . ASN A 1 184 ? 0.958 -3.412 -17.306 1.00 95.69 184 ASN A O 1
ATOM 1469 N N . GLU A 1 185 ? 2.031 -3.882 -15.378 1.00 96.50 185 GLU A N 1
ATOM 1470 C CA . GLU A 1 185 ? 1.026 -3.278 -14.502 1.00 96.50 185 GLU A CA 1
ATOM 1471 C C . GLU A 1 185 ? 0.903 -1.771 -14.752 1.00 96.50 185 GLU A C 1
ATOM 1473 O O . GLU A 1 185 ? -0.188 -1.250 -14.982 1.00 96.50 185 GLU A O 1
ATOM 1478 N N . PHE A 1 186 ? 2.040 -1.080 -14.845 1.00 96.50 186 PHE A N 1
ATOM 1479 C CA . PHE A 1 186 ? 2.094 0.337 -15.179 1.00 96.50 186 PHE A CA 1
ATOM 1480 C C . PHE A 1 186 ? 1.416 0.635 -16.518 1.00 96.50 186 PHE A C 1
ATOM 1482 O O . PHE A 1 186 ? 0.650 1.588 -16.637 1.00 96.50 186 PHE A O 1
ATOM 1489 N N . LYS A 1 187 ? 1.670 -0.187 -17.542 1.00 95.88 187 LYS A N 1
ATOM 1490 C CA . LYS A 1 187 ? 1.054 -0.024 -18.862 1.00 95.88 187 LYS A CA 1
ATOM 1491 C C . LYS A 1 187 ? -0.467 -0.176 -18.806 1.00 95.88 187 LYS A C 1
ATOM 1493 O O . LYS A 1 187 ? -1.158 0.558 -19.510 1.00 95.88 187 LYS A O 1
ATOM 1498 N N . ASN A 1 188 ? -0.979 -1.107 -18.001 1.00 95.50 188 ASN A N 1
ATOM 1499 C CA . ASN A 1 188 ? -2.419 -1.278 -17.814 1.00 95.50 188 ASN A CA 1
ATOM 1500 C C . ASN A 1 188 ? -3.033 -0.027 -17.174 1.00 95.50 188 ASN A C 1
ATOM 1502 O O . ASN A 1 188 ? -4.011 0.497 -17.700 1.00 95.50 188 ASN A O 1
ATOM 1506 N N . LEU A 1 189 ? -2.410 0.495 -16.113 1.00 96.38 189 LEU A N 1
ATOM 1507 C CA . LEU A 1 189 ? -2.834 1.731 -15.446 1.00 96.38 189 LEU A CA 1
ATOM 1508 C C . LEU A 1 189 ? -2.780 2.945 -16.383 1.00 96.38 189 LEU A C 1
ATOM 1510 O O . LEU A 1 189 ? -3.727 3.720 -16.446 1.00 96.38 189 LEU A O 1
ATOM 1514 N N . ASN A 1 190 ? -1.706 3.080 -17.164 1.00 95.25 190 ASN A N 1
ATOM 1515 C CA . ASN A 1 190 ? -1.532 4.172 -18.122 1.00 95.25 190 ASN A CA 1
ATOM 1516 C C . ASN A 1 190 ? -2.523 4.102 -19.303 1.00 95.25 190 ASN A C 1
ATOM 1518 O O . ASN A 1 190 ? -2.772 5.097 -19.976 1.00 95.25 190 ASN A O 1
ATOM 1522 N N . GLY A 1 191 ? -3.100 2.927 -19.571 1.00 94.56 191 GLY A N 1
ATOM 1523 C CA . GLY A 1 191 ? -4.171 2.744 -20.553 1.00 94.56 191 GLY A CA 1
ATOM 1524 C C . GLY A 1 191 ? -5.587 2.892 -19.985 1.00 94.56 191 GLY A C 1
ATOM 1525 O O . GLY A 1 191 ? -6.543 2.917 -20.761 1.00 94.56 191 GLY A O 1
ATOM 1526 N N . ASP A 1 192 ? -5.745 2.974 -18.663 1.00 94.62 192 ASP A N 1
ATOM 1527 C CA . ASP A 1 192 ? -7.046 3.064 -18.001 1.00 94.62 192 ASP A CA 1
ATOM 1528 C C . ASP A 1 192 ? -7.492 4.530 -17.902 1.00 94.62 192 ASP A C 1
ATOM 1530 O O . ASP A 1 192 ? -6.947 5.318 -17.129 1.00 94.62 192 ASP A O 1
ATOM 1534 N N . CYS A 1 193 ? -8.514 4.911 -18.676 1.00 93.00 193 CYS A N 1
ATOM 1535 C CA . CYS A 1 193 ? -9.040 6.279 -18.676 1.00 93.00 193 CYS A CA 1
ATOM 1536 C C . CYS A 1 193 ? -9.633 6.713 -17.327 1.00 93.00 193 CYS A C 1
ATOM 1538 O O . CYS A 1 193 ? -9.757 7.915 -17.093 1.00 93.00 193 CYS A O 1
ATOM 1540 N N . SER A 1 194 ? -10.012 5.783 -16.444 1.00 90.31 194 SER A N 1
ATOM 1541 C CA . SER A 1 194 ? -10.459 6.136 -15.089 1.00 90.31 194 SER A CA 1
ATOM 1542 C C . SER A 1 194 ? -9.300 6.628 -14.213 1.00 90.31 194 SER A C 1
ATOM 1544 O O . SER A 1 194 ? -9.507 7.486 -13.356 1.00 90.31 194 SER A O 1
ATOM 1546 N N . ILE A 1 195 ? -8.079 6.160 -14.499 1.00 92.69 195 ILE A N 1
ATOM 1547 C CA . ILE A 1 195 ? -6.829 6.575 -13.858 1.00 92.69 195 ILE A CA 1
ATOM 1548 C C . ILE A 1 195 ? -6.271 7.820 -14.558 1.00 92.69 195 ILE A C 1
ATOM 1550 O O . ILE A 1 195 ? -6.129 8.868 -13.930 1.00 92.69 195 ILE A O 1
ATOM 1554 N N . THR A 1 196 ? -6.016 7.754 -15.867 1.00 92.62 196 THR A N 1
ATOM 1555 C CA . THR A 1 196 ? -5.371 8.852 -16.619 1.00 92.62 196 THR A CA 1
ATOM 1556 C C . THR A 1 196 ? -6.282 10.053 -16.875 1.00 92.62 196 THR A C 1
ATOM 1558 O O . THR A 1 196 ? -5.812 11.172 -17.069 1.00 92.62 196 THR A O 1
ATOM 1561 N N . GLY A 1 197 ? -7.602 9.858 -16.845 1.00 89.69 197 GLY A N 1
ATOM 1562 C CA . GLY A 1 197 ? -8.582 10.943 -16.928 1.00 89.69 197 GLY A CA 1
ATOM 1563 C C . GLY A 1 197 ? -8.801 11.679 -15.603 1.00 89.69 197 GLY A C 1
ATOM 1564 O O . GLY A 1 197 ? -9.438 12.732 -15.589 1.00 89.69 197 GLY A O 1
ATOM 1565 N N . ASN A 1 198 ? -8.287 11.149 -14.489 1.00 92.88 198 ASN A N 1
ATOM 1566 C CA . ASN A 1 198 ? -8.385 11.757 -13.168 1.00 92.88 198 ASN A CA 1
ATOM 1567 C C . ASN A 1 198 ? -7.045 12.397 -12.778 1.00 92.88 198 ASN A C 1
ATOM 1569 O O . ASN A 1 198 ? -6.001 11.744 -12.787 1.00 92.88 198 ASN A O 1
ATOM 1573 N N . THR A 1 199 ? -7.068 13.679 -12.409 1.00 91.75 199 THR A N 1
ATOM 1574 C CA . THR A 1 199 ? -5.845 14.443 -12.128 1.00 91.75 199 THR A CA 1
ATOM 1575 C C . THR A 1 199 ? -5.028 13.862 -10.978 1.00 91.75 199 THR A C 1
ATOM 1577 O O . THR A 1 199 ? -3.814 13.731 -11.118 1.00 91.75 199 THR A O 1
ATOM 1580 N N . SER A 1 200 ? -5.652 13.487 -9.861 1.00 91.31 200 SER A N 1
ATOM 1581 C CA . SER A 1 200 ? -4.901 13.003 -8.701 1.00 91.31 200 SER A CA 1
ATOM 1582 C C . SER A 1 200 ? -4.423 11.558 -8.880 1.00 91.31 200 SER A C 1
ATOM 1584 O O . SER A 1 200 ? -3.308 11.246 -8.468 1.00 91.31 200 SER A O 1
ATOM 1586 N N . TYR A 1 201 ? -5.157 10.697 -9.597 1.00 93.94 201 TYR A N 1
ATOM 1587 C CA . TYR A 1 201 ? -4.620 9.389 -10.003 1.00 93.94 201 TYR A CA 1
ATOM 1588 C C . TYR A 1 201 ? -3.454 9.518 -10.983 1.00 93.94 201 TYR A C 1
ATOM 1590 O O . TYR A 1 201 ? -2.447 8.831 -10.828 1.00 93.94 201 TYR A O 1
ATOM 1598 N N . SER A 1 202 ? -3.543 10.439 -11.943 1.00 92.81 202 SER A N 1
ATOM 1599 C CA . SER A 1 202 ? -2.453 10.709 -12.887 1.00 92.81 202 SER A CA 1
ATOM 1600 C C . SER A 1 202 ? -1.197 11.237 -12.189 1.00 92.81 202 SER A C 1
ATOM 1602 O O . SER A 1 202 ? -0.086 10.877 -12.564 1.00 92.81 202 SER A O 1
ATOM 1604 N N . GLN A 1 203 ? -1.348 12.055 -11.143 1.00 92.38 203 GLN A N 1
ATOM 1605 C CA . GLN A 1 203 ? -0.220 12.502 -10.318 1.00 92.38 203 GLN A CA 1
ATOM 1606 C C . GLN A 1 203 ? 0.449 11.332 -9.585 1.00 92.38 203 GLN A C 1
ATOM 1608 O O . GLN A 1 203 ? 1.672 11.210 -9.621 1.00 92.38 203 GLN A O 1
ATOM 1613 N N . ILE A 1 204 ? -0.337 10.433 -8.985 1.00 94.25 204 ILE A N 1
ATOM 1614 C CA . ILE A 1 204 ? 0.193 9.226 -8.333 1.00 94.25 204 ILE A CA 1
ATOM 1615 C C . ILE A 1 204 ? 0.892 8.321 -9.357 1.00 94.25 204 ILE A C 1
ATOM 1617 O O . ILE A 1 204 ? 1.986 7.820 -9.096 1.00 94.25 204 ILE A O 1
ATOM 1621 N N . LEU A 1 205 ? 0.306 8.144 -10.542 1.00 95.44 205 LEU A N 1
ATOM 1622 C CA . LEU A 1 205 ? 0.911 7.365 -11.620 1.00 95.44 205 LEU A CA 1
ATOM 1623 C C . LEU A 1 205 ? 2.239 7.986 -12.086 1.00 95.44 205 LEU A C 1
ATOM 1625 O O . LEU A 1 205 ? 3.218 7.268 -12.283 1.00 95.44 205 LEU A O 1
ATOM 1629 N N . SER A 1 206 ? 2.312 9.316 -12.182 1.00 94.00 206 SER A N 1
ATOM 1630 C CA . SER A 1 206 ? 3.563 10.032 -12.453 1.00 94.00 206 SER A CA 1
ATOM 1631 C C . SER A 1 206 ? 4.602 9.827 -11.345 1.00 94.00 206 SER A C 1
ATOM 1633 O O . SER A 1 206 ? 5.788 9.712 -11.649 1.00 94.00 206 SER A O 1
ATOM 1635 N N . ASN A 1 207 ? 4.190 9.754 -10.076 1.00 93.75 207 ASN A N 1
ATOM 1636 C CA . ASN A 1 207 ? 5.095 9.460 -8.962 1.00 93.75 207 ASN A CA 1
ATOM 1637 C C . ASN A 1 207 ? 5.679 8.044 -9.064 1.00 93.75 207 ASN A C 1
ATOM 1639 O O . ASN A 1 207 ? 6.887 7.884 -8.897 1.00 93.75 207 ASN A O 1
ATOM 1643 N N . LEU A 1 208 ? 4.858 7.048 -9.417 1.00 95.81 208 LEU A N 1
ATOM 1644 C CA . LEU A 1 208 ? 5.311 5.673 -9.667 1.00 95.81 208 LEU A CA 1
ATOM 1645 C C . LEU A 1 208 ? 6.260 5.584 -10.870 1.00 95.81 208 LEU A C 1
ATOM 1647 O O . LEU A 1 208 ? 7.236 4.836 -10.825 1.00 95.81 208 LEU A O 1
ATOM 1651 N N . PHE A 1 209 ? 5.996 6.355 -11.932 1.00 96.06 209 PHE A N 1
ATOM 1652 C CA . PHE A 1 209 ? 6.891 6.457 -13.086 1.00 96.06 209 PHE A CA 1
ATOM 1653 C C . PHE A 1 209 ? 8.268 6.982 -12.668 1.00 96.06 209 PHE A C 1
ATOM 1655 O O . PHE A 1 209 ? 9.283 6.352 -12.969 1.00 96.06 209 PHE A O 1
ATOM 1662 N N . ASN A 1 210 ? 8.289 8.106 -11.946 1.00 94.06 210 ASN A N 1
ATOM 1663 C CA . ASN A 1 210 ? 9.523 8.741 -11.491 1.00 94.06 210 ASN A CA 1
ATOM 1664 C C . ASN A 1 210 ? 10.306 7.822 -10.545 1.00 94.06 210 ASN A C 1
ATOM 1666 O O . ASN A 1 210 ? 11.504 7.648 -10.729 1.00 94.06 210 ASN A O 1
ATOM 1670 N N . ASP A 1 211 ? 9.633 7.158 -9.600 1.00 94.44 211 ASP A N 1
ATOM 1671 C CA . ASP A 1 211 ? 10.301 6.214 -8.696 1.00 94.44 211 ASP A CA 1
ATOM 1672 C C . ASP A 1 211 ? 10.905 5.021 -9.441 1.00 94.44 211 ASP A C 1
ATOM 1674 O O . ASP A 1 211 ? 11.993 4.559 -9.108 1.00 94.44 211 ASP A O 1
ATOM 1678 N N . TYR A 1 212 ? 10.245 4.505 -10.476 1.00 95.75 212 TYR A N 1
ATOM 1679 C CA . TYR A 1 212 ? 10.850 3.446 -11.279 1.00 95.75 212 TYR A CA 1
ATOM 1680 C C . TYR A 1 212 ? 12.062 3.934 -12.082 1.00 95.75 212 TYR A C 1
ATOM 1682 O O . TYR A 1 212 ? 13.058 3.211 -12.191 1.00 95.75 212 TYR A O 1
ATOM 1690 N N . ASP A 1 213 ? 12.010 5.150 -12.632 1.00 94.19 213 ASP A N 1
ATOM 1691 C CA . ASP A 1 213 ? 13.164 5.740 -13.315 1.00 94.19 213 ASP A CA 1
ATOM 1692 C C . ASP A 1 213 ? 14.335 5.964 -12.344 1.00 94.19 213 ASP A C 1
ATOM 1694 O O . ASP A 1 213 ? 15.476 5.612 -12.657 1.00 94.19 213 ASP A O 1
ATOM 1698 N N . ASP A 1 214 ? 14.055 6.415 -11.120 1.00 92.31 214 ASP A N 1
ATOM 1699 C CA . ASP A 1 214 ? 15.040 6.548 -10.045 1.00 92.31 214 ASP A CA 1
ATOM 1700 C C . ASP A 1 214 ? 15.631 5.191 -9.638 1.00 92.31 214 ASP A C 1
ATOM 1702 O O . ASP A 1 214 ? 16.854 5.053 -9.508 1.00 92.31 214 ASP A O 1
ATOM 1706 N N . PHE A 1 215 ? 14.800 4.152 -9.492 1.00 92.44 215 PHE A N 1
ATOM 1707 C CA . PHE A 1 215 ? 15.260 2.779 -9.262 1.00 92.44 215 PHE A CA 1
ATOM 1708 C C . PHE A 1 215 ? 16.228 2.333 -10.362 1.00 92.44 215 PHE A C 1
ATOM 1710 O O . PHE A 1 215 ? 17.336 1.860 -10.074 1.00 92.44 215 PHE A O 1
ATOM 1717 N N . LYS A 1 216 ? 15.834 2.520 -11.626 1.00 91.44 216 LYS A N 1
ATOM 1718 C CA . LYS A 1 216 ? 16.625 2.149 -12.802 1.00 91.44 216 LYS A CA 1
ATOM 1719 C C . LYS A 1 216 ? 17.948 2.912 -12.860 1.00 91.44 216 LYS A C 1
ATOM 1721 O O . LYS A 1 216 ? 18.996 2.335 -13.163 1.00 91.44 216 LYS A O 1
ATOM 1726 N N . ASN A 1 217 ? 17.923 4.205 -12.557 1.00 89.88 217 ASN A N 1
ATOM 1727 C CA . ASN A 1 217 ? 19.094 5.069 -12.624 1.00 89.88 217 ASN A CA 1
ATOM 1728 C C . ASN A 1 217 ? 20.009 4.969 -11.397 1.00 89.88 217 ASN A C 1
ATOM 1730 O O . ASN A 1 217 ? 21.183 5.346 -11.511 1.00 89.88 217 ASN A O 1
ATOM 1734 N N . GLY A 1 218 ? 19.510 4.428 -10.283 1.00 88.38 218 GLY A N 1
ATOM 1735 C CA . GLY A 1 218 ? 20.212 4.245 -9.016 1.00 88.38 218 GLY A CA 1
ATOM 1736 C C . GLY A 1 218 ? 20.439 2.775 -8.656 1.00 88.38 218 GLY A C 1
ATOM 1737 O O . GLY A 1 218 ? 21.484 2.207 -8.989 1.00 88.38 218 GLY A O 1
ATOM 1738 N N . CYS A 1 219 ? 19.496 2.174 -7.923 1.00 84.00 219 CYS A N 1
ATOM 1739 C CA . CYS A 1 219 ? 19.629 0.842 -7.317 1.00 84.00 219 CYS A CA 1
ATOM 1740 C C . CYS A 1 219 ? 19.947 -0.250 -8.347 1.00 84.00 219 CYS A C 1
ATOM 1742 O O . CYS A 1 219 ? 20.860 -1.050 -8.133 1.00 84.00 219 CYS A O 1
ATOM 1744 N N . ALA A 1 220 ? 19.281 -0.231 -9.503 1.00 86.56 220 ALA A N 1
ATOM 1745 C CA . ALA A 1 220 ? 19.480 -1.221 -10.557 1.00 86.56 220 ALA A CA 1
ATOM 1746 C C . ALA A 1 220 ? 20.926 -1.250 -11.089 1.00 86.56 220 ALA A C 1
ATOM 1748 O O . ALA A 1 220 ? 21.464 -2.326 -11.341 1.00 86.56 220 ALA A O 1
ATOM 1749 N N . LYS A 1 221 ? 21.614 -0.098 -11.174 1.00 84.81 221 LYS A N 1
ATOM 1750 C CA . LYS A 1 221 ? 23.026 -0.030 -11.612 1.00 84.81 221 LYS A CA 1
ATOM 1751 C C . LYS A 1 221 ? 23.993 -0.708 -10.639 1.00 84.81 221 LYS A C 1
ATOM 1753 O O . LYS A 1 221 ? 25.081 -1.114 -11.041 1.00 84.81 221 LYS A O 1
ATOM 1758 N N . LYS A 1 222 ? 23.616 -0.808 -9.363 1.00 84.50 222 LYS A N 1
ATOM 1759 C CA . LYS A 1 222 ? 24.414 -1.433 -8.294 1.00 84.50 222 LYS A CA 1
ATOM 1760 C C . LYS A 1 222 ? 24.008 -2.892 -8.037 1.00 84.50 222 LYS A C 1
ATOM 1762 O O . LYS A 1 222 ? 24.700 -3.596 -7.304 1.00 84.50 222 LYS A O 1
ATOM 1767 N N . CYS A 1 223 ? 22.912 -3.342 -8.645 1.00 86.44 223 CYS A N 1
ATOM 1768 C CA . CYS A 1 223 ? 22.298 -4.647 -8.448 1.00 86.44 223 CYS A CA 1
ATOM 1769 C C . CYS A 1 223 ? 22.528 -5.516 -9.694 1.00 86.44 223 CYS A C 1
ATOM 1771 O O . CYS A 1 223 ? 21.926 -5.325 -10.752 1.00 86.44 223 CYS A O 1
ATOM 1773 N N . SER A 1 224 ? 23.440 -6.481 -9.598 1.00 79.31 224 SER A N 1
ATOM 1774 C CA . SER A 1 224 ? 23.662 -7.459 -10.661 1.00 79.31 224 SER A CA 1
ATOM 1775 C C . SER A 1 224 ? 22.354 -8.190 -10.991 1.00 79.31 224 SER A C 1
ATOM 1777 O O . SER A 1 224 ? 21.555 -8.484 -10.103 1.00 79.31 224 SER A O 1
ATOM 1779 N N . LYS A 1 225 ? 22.136 -8.448 -12.290 1.00 84.00 225 LYS A N 1
ATOM 1780 C CA . LYS A 1 225 ? 20.871 -8.920 -12.901 1.00 84.00 225 LYS A CA 1
ATOM 1781 C C . LYS A 1 225 ? 19.765 -7.867 -13.074 1.00 84.00 225 LYS A C 1
ATOM 1783 O O . LYS A 1 225 ? 18.752 -8.194 -13.688 1.00 84.00 225 LYS A O 1
ATOM 1788 N N . CYS A 1 226 ? 19.986 -6.619 -12.657 1.00 87.19 226 CYS A N 1
ATOM 1789 C CA . CYS A 1 226 ? 19.097 -5.485 -12.948 1.00 87.19 226 CYS A CA 1
ATOM 1790 C C . CYS A 1 226 ? 19.6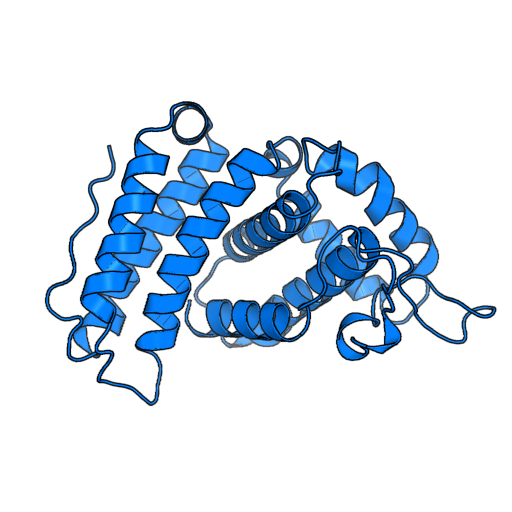45 -4.491 -13.978 1.00 87.19 226 CYS A C 1
ATOM 1792 O O . CYS A 1 226 ? 19.010 -3.471 -14.231 1.00 87.19 226 CYS A O 1
ATOM 1794 N N . SER A 1 227 ? 20.814 -4.756 -14.570 1.00 77.69 227 SER A N 1
ATOM 1795 C CA . SER A 1 227 ? 21.467 -3.825 -15.501 1.00 77.69 227 SER A CA 1
ATOM 1796 C C . SER A 1 227 ? 20.612 -3.480 -16.721 1.00 77.69 227 SER A C 1
ATOM 1798 O O . SER A 1 227 ? 20.700 -2.366 -17.225 1.00 77.69 227 SER A O 1
ATOM 1800 N N . ASP A 1 228 ? 19.763 -4.416 -17.156 1.00 83.75 228 ASP A N 1
ATOM 1801 C CA . ASP A 1 228 ? 19.029 -4.349 -18.421 1.00 83.75 228 ASP A CA 1
ATOM 1802 C C . ASP A 1 228 ? 17.516 -4.535 -18.215 1.00 83.75 228 ASP A C 1
ATOM 1804 O O . ASP A 1 228 ? 16.881 -5.397 -18.823 1.00 83.75 228 ASP A O 1
ATOM 1808 N N . ILE A 1 229 ? 16.927 -3.744 -17.314 1.00 90.75 229 ILE A N 1
ATOM 1809 C CA . ILE A 1 229 ? 15.471 -3.721 -17.098 1.00 90.75 229 ILE A CA 1
ATOM 1810 C C . ILE A 1 229 ? 14.749 -2.790 -18.096 1.00 90.75 229 ILE A C 1
ATOM 1812 O O . ILE A 1 229 ? 15.327 -1.780 -18.530 1.00 90.75 229 ILE A O 1
ATOM 1816 N N . PRO A 1 230 ? 13.479 -3.072 -18.458 1.00 91.12 230 PRO A N 1
ATOM 1817 C CA . PRO A 1 230 ? 12.743 -2.273 -19.441 1.00 91.12 230 PRO A CA 1
ATOM 1818 C C . PRO A 1 230 ? 12.583 -0.804 -19.014 1.00 91.12 230 PRO A C 1
ATOM 1820 O O . PRO A 1 230 ? 12.636 -0.478 -17.831 1.00 91.12 230 PRO A O 1
ATOM 1823 N N . THR A 1 231 ? 12.408 0.108 -19.972 1.00 88.56 231 THR A N 1
ATOM 1824 C CA . THR A 1 231 ? 12.038 1.511 -19.694 1.00 88.56 231 THR A CA 1
ATOM 1825 C C . THR A 1 231 ? 10.522 1.658 -19.776 1.00 88.56 231 THR A C 1
ATOM 1827 O O . THR A 1 231 ? 9.894 1.022 -20.623 1.00 88.56 231 THR A O 1
ATOM 1830 N N . LEU A 1 232 ? 9.941 2.507 -18.931 1.00 89.50 232 LEU A N 1
ATOM 1831 C CA . LEU A 1 232 ? 8.538 2.888 -19.052 1.00 89.50 232 LEU A CA 1
ATOM 1832 C C . LEU A 1 232 ? 8.322 3.861 -20.214 1.00 89.50 232 LEU A C 1
ATOM 1834 O O . LEU A 1 232 ? 9.176 4.688 -20.526 1.00 89.50 232 LEU A O 1
ATOM 1838 N N . ILE A 1 233 ? 7.139 3.794 -20.816 1.00 81.06 233 ILE A N 1
ATOM 1839 C CA . ILE A 1 233 ? 6.636 4.833 -21.712 1.00 81.06 233 ILE A CA 1
ATOM 1840 C C . ILE A 1 233 ? 5.419 5.434 -21.017 1.00 81.06 233 ILE A C 1
ATOM 1842 O O . ILE A 1 233 ? 4.419 4.741 -20.832 1.00 81.06 233 ILE A O 1
ATOM 1846 N N . TYR A 1 234 ? 5.536 6.697 -20.615 1.00 77.00 234 TYR A N 1
ATOM 1847 C CA . TYR A 1 234 ? 4.415 7.504 -20.141 1.00 77.00 234 TYR A CA 1
ATOM 1848 C C . TYR A 1 234 ? 3.737 8.126 -21.366 1.00 77.00 234 TYR A C 1
ATOM 1850 O O . TYR A 1 234 ? 4.436 8.692 -22.211 1.00 77.00 234 TYR A O 1
ATOM 1858 N N . ILE A 1 235 ? 2.422 7.959 -21.506 1.00 62.06 235 ILE A N 1
ATOM 1859 C CA . ILE A 1 235 ? 1.639 8.412 -22.674 1.00 62.06 235 ILE A CA 1
ATOM 1860 C C . ILE A 1 235 ? 0.631 9.442 -22.200 1.00 62.06 235 ILE A C 1
ATOM 1862 O O . ILE A 1 235 ? -0.022 9.144 -21.181 1.00 62.06 235 ILE A O 1
#

Secondary structure (DSSP, 8-state):
-HHHHHHHHHHHHH--PPTT-TT--GGG-GGG-TTSPEEGGGTEE---SHHHHHHHHHHHHHHHHHHTTTT-TTS-HHHHHHHHHHHHHHHHHH-TT----BHHHHIIIIIHHHHHHHTTSTTHHHHHHHHHHHHHTHHHHTSBHHHHHHHHHHHHHHHHHHHHHSTT-SB-TTHHHHHHHHHHHHHHHHH-HHHHTSHHHHHHHHHHHHHHHHHHHTHHH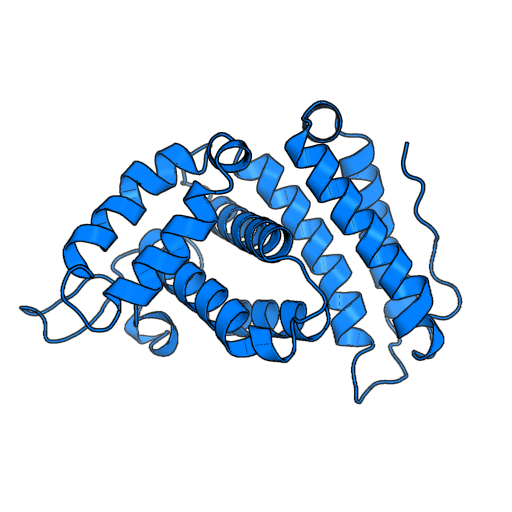HSBT-TTPPPP---

Organism: Plasmodium chabaudi adami (NCBI:txid5826)

Foldseek 3Di:
DQQLLVLVVVLCVLPVDAAPDPPDWCVSRQVLQPLAFADDVRPGGTHPGQLRSLVSSLLVSLVSVVVCVVVVVPDPLLLSLLLSLLSSLLSLVSHPPDPDFFQLVSCVPHVVVSQVRCPPHPCNVSSVVSVVSVVVPVVRRGHTSVLSNLLNVLVNLLSCLSNLLDDPALERQCNQVSLVVSQVSLVVLLPDCSQCVRPVSVVSSVVSLVSVVVCQVPSLVSRPVSVDHDHHDRD